Protein AF-A0A2E7N0G3-F1 (afdb_monomer_lite)

Structure (mmCIF, N/CA/C/O backbone):
data_AF-A0A2E7N0G3-F1
#
_entry.id   AF-A0A2E7N0G3-F1
#
loop_
_atom_site.group_PDB
_atom_site.id
_atom_site.type_symbol
_atom_site.label_atom_id
_atom_site.label_alt_id
_atom_site.label_comp_id
_atom_site.label_asym_id
_atom_site.label_entity_id
_atom_site.label_seq_id
_atom_site.pdbx_PDB_ins_code
_atom_site.Cartn_x
_atom_site.Cartn_y
_atom_site.Cartn_z
_atom_site.occupancy
_atom_site.B_iso_or_equiv
_atom_site.auth_seq_id
_atom_site.auth_comp_id
_atom_site.auth_asym_id
_atom_site.auth_atom_id
_atom_site.pdbx_PDB_model_num
ATOM 1 N N . LEU A 1 1 ? 5.088 -5.733 11.493 1.00 94.25 1 LEU A N 1
ATOM 2 C CA . LEU A 1 1 ? 5.107 -4.936 12.733 1.00 94.25 1 LEU A CA 1
ATOM 3 C C . LEU A 1 1 ? 4.212 -5.616 13.755 1.00 94.25 1 LEU A C 1
ATOM 5 O O . LEU A 1 1 ? 3.191 -6.172 13.363 1.00 94.25 1 LEU A O 1
ATOM 9 N N . ASP A 1 2 ? 4.565 -5.580 15.036 1.00 96.69 2 ASP A N 1
ATOM 10 C CA . ASP A 1 2 ? 3.727 -6.056 16.140 1.00 96.69 2 ASP A CA 1
ATOM 11 C C . ASP A 1 2 ? 2.610 -5.052 16.463 1.00 96.69 2 ASP A C 1
ATOM 13 O O . ASP A 1 2 ? 2.512 -4.504 17.556 1.00 96.69 2 ASP A O 1
ATOM 17 N N . ILE A 1 3 ? 1.811 -4.747 15.444 1.00 97.06 3 ILE A N 1
ATOM 18 C CA . ILE A 1 3 ? 0.686 -3.819 15.495 1.00 97.06 3 ILE A CA 1
ATOM 19 C C . ILE A 1 3 ? -0.479 -4.528 14.820 1.00 97.06 3 ILE A C 1
ATOM 21 O O . ILE A 1 3 ? -0.410 -4.838 13.627 1.00 97.06 3 ILE A O 1
ATOM 25 N N . ASP A 1 4 ? -1.510 -4.823 15.604 1.00 97.56 4 ASP A N 1
ATOM 26 C CA . ASP A 1 4 ? -2.680 -5.582 15.167 1.00 97.56 4 ASP A CA 1
ATOM 27 C C . ASP A 1 4 ? -3.614 -4.714 14.301 1.00 97.56 4 ASP A C 1
ATOM 29 O O . ASP A 1 4 ? -3.714 -3.500 14.493 1.00 97.56 4 ASP A O 1
ATOM 33 N N . THR A 1 5 ? -4.281 -5.321 13.323 1.00 97.44 5 THR A N 1
ATOM 34 C CA . THR A 1 5 ? -5.218 -4.657 12.390 1.00 97.44 5 THR A CA 1
ATOM 35 C C . THR A 1 5 ? -6.683 -4.936 12.726 1.00 97.44 5 THR A C 1
ATOM 37 O O . THR A 1 5 ? -7.597 -4.470 12.037 1.00 97.44 5 THR A O 1
ATOM 40 N N . LYS A 1 6 ? -6.936 -5.707 13.783 1.00 96.31 6 LYS A N 1
ATOM 41 C CA . LYS A 1 6 ? -8.269 -6.013 14.278 1.00 96.31 6 LYS A CA 1
ATOM 42 C C . LYS A 1 6 ? -9.004 -4.731 14.646 1.00 96.31 6 LYS A C 1
ATOM 44 O O . LYS A 1 6 ? -8.458 -3.832 15.278 1.00 96.31 6 LYS A O 1
ATOM 49 N N . ASP A 1 7 ? -10.272 -4.683 14.246 1.00 96.00 7 ASP A N 1
ATOM 50 C CA . ASP A 1 7 ? -11.182 -3.562 14.491 1.00 96.00 7 ASP A CA 1
ATOM 51 C C . ASP A 1 7 ? -10.664 -2.210 13.938 1.00 96.00 7 ASP A C 1
ATOM 53 O O . ASP A 1 7 ? -11.196 -1.149 14.274 1.00 96.00 7 ASP A O 1
ATOM 57 N N . ALA A 1 8 ? -9.666 -2.238 13.037 1.00 97.81 8 ALA A N 1
ATOM 58 C CA . ALA A 1 8 ? -9.088 -1.044 12.426 1.00 97.81 8 ALA A CA 1
ATOM 59 C C . ALA A 1 8 ? -10.087 -0.290 11.556 1.00 97.81 8 ALA A C 1
ATOM 61 O O . ALA A 1 8 ? -10.135 0.936 11.569 1.00 97.81 8 ALA A O 1
ATOM 62 N N . ILE A 1 9 ? -10.888 -1.024 10.790 1.00 97.50 9 ILE A N 1
ATOM 63 C CA . ILE A 1 9 ? -11.734 -0.481 9.730 1.00 97.50 9 ILE A CA 1
ATOM 64 C C . ILE A 1 9 ? -13.173 -0.372 10.234 1.00 97.50 9 ILE A C 1
ATOM 66 O O . ILE A 1 9 ? -13.745 -1.356 10.701 1.00 97.50 9 ILE A O 1
ATOM 70 N N . LYS A 1 10 ? -13.785 0.811 10.099 1.00 96.69 10 LYS A N 1
ATOM 71 C CA . LYS A 1 10 ? -15.176 1.066 10.530 1.00 96.69 10 LYS A CA 1
ATOM 72 C C . LYS A 1 10 ? -16.212 1.039 9.402 1.00 96.69 10 LYS A C 1
ATOM 74 O O . LYS A 1 10 ? -17.400 1.223 9.661 1.00 96.69 10 LYS A O 1
ATOM 79 N N . ILE A 1 11 ? -15.768 0.850 8.161 1.00 95.75 11 ILE A N 1
ATOM 80 C CA . ILE A 1 11 ? -16.616 0.787 6.966 1.00 95.75 11 ILE A CA 1
ATOM 81 C C . ILE A 1 11 ? -16.485 -0.567 6.266 1.00 95.75 11 ILE A C 1
ATOM 83 O O . ILE A 1 11 ? -15.478 -1.257 6.389 1.00 95.75 11 ILE A O 1
ATOM 87 N N . ASP A 1 12 ? -17.484 -0.926 5.464 1.00 97.06 12 ASP A N 1
ATOM 88 C CA . ASP A 1 12 ? -17.331 -2.001 4.481 1.00 97.06 12 ASP A CA 1
ATOM 89 C C . ASP A 1 12 ? -16.534 -1.464 3.284 1.00 97.06 12 ASP A C 1
ATOM 91 O O . ASP A 1 12 ? -17.091 -0.810 2.402 1.00 97.06 12 ASP A O 1
ATOM 95 N N . VAL A 1 13 ? -15.217 -1.697 3.282 1.00 96.50 13 VAL A N 1
ATOM 96 C CA . VAL A 1 13 ? -14.298 -1.155 2.266 1.00 96.50 13 VAL A CA 1
ATOM 97 C C . VAL A 1 13 ? -14.677 -1.605 0.860 1.00 96.50 13 VAL A C 1
ATOM 99 O O . VAL A 1 13 ? -14.735 -0.765 -0.037 1.00 96.50 13 VAL A O 1
ATOM 102 N N . LYS A 1 14 ? -14.972 -2.898 0.665 1.00 96.50 14 LYS A N 1
ATOM 103 C CA . LYS A 1 14 ? -15.282 -3.442 -0.666 1.00 96.50 14 LYS A CA 1
ATOM 104 C C . LYS A 1 14 ? -16.532 -2.780 -1.228 1.00 96.50 14 LYS A C 1
ATOM 106 O O . LYS A 1 14 ? -16.522 -2.274 -2.350 1.00 96.50 14 LYS A O 1
ATOM 111 N N . LYS A 1 15 ? -17.599 -2.740 -0.423 1.00 96.94 15 LYS A N 1
ATOM 112 C CA . LYS A 1 15 ? -18.853 -2.101 -0.821 1.00 96.94 15 LYS A CA 1
ATOM 113 C C . LYS A 1 15 ? -18.664 -0.609 -1.072 1.00 96.94 15 LYS A C 1
ATOM 115 O O . LYS A 1 15 ? -19.126 -0.106 -2.090 1.00 96.94 15 LYS A O 1
ATOM 120 N N . HIS A 1 16 ? -17.985 0.091 -0.167 1.00 95.19 16 HIS A N 1
ATOM 121 C CA . HIS A 1 16 ? -17.806 1.533 -0.273 1.00 95.19 16 HIS A CA 1
ATOM 122 C C . HIS A 1 16 ? -17.005 1.921 -1.523 1.00 95.19 16 HIS A C 1
ATOM 124 O O . HIS A 1 16 ? -17.403 2.846 -2.222 1.00 95.19 16 HIS A O 1
ATOM 130 N N . CYS A 1 17 ? -15.927 1.203 -1.846 1.00 94.94 17 CYS A N 1
ATOM 131 C CA . CYS A 1 17 ? -15.121 1.490 -3.036 1.00 94.94 17 CYS A CA 1
ATOM 132 C C . CYS A 1 17 ? -15.910 1.253 -4.334 1.00 94.94 17 CYS A C 1
ATOM 134 O O . CYS A 1 17 ? -15.895 2.103 -5.221 1.00 94.94 17 CYS A O 1
ATOM 136 N N . PHE A 1 18 ? -16.653 0.145 -4.438 1.00 95.44 18 PHE A N 1
ATOM 137 C CA . PHE A 1 18 ? -17.444 -0.144 -5.641 1.00 95.44 18 PHE A CA 1
ATOM 138 C C . PHE A 1 18 ? -18.710 0.704 -5.788 1.00 95.44 18 PHE A C 1
ATOM 140 O O . PHE A 1 18 ? -19.133 0.960 -6.912 1.00 95.44 18 PHE A O 1
ATOM 147 N N . ASP A 1 19 ? -19.308 1.169 -4.691 1.00 94.94 19 ASP A N 1
ATOM 148 C CA . ASP A 1 19 ? -20.414 2.130 -4.759 1.00 94.94 19 ASP A CA 1
ATOM 149 C C . ASP A 1 19 ? -19.937 3.532 -5.198 1.00 94.94 19 ASP A C 1
ATOM 151 O O . ASP A 1 19 ? -20.758 4.338 -5.630 1.00 94.94 19 ASP A O 1
ATOM 155 N N . ASN A 1 20 ? -18.632 3.823 -5.085 1.00 90.88 20 ASN A N 1
ATOM 156 C CA . ASN A 1 20 ? -18.029 5.139 -5.332 1.00 90.88 20 ASN A CA 1
ATOM 157 C C . ASN A 1 20 ? -16.813 5.029 -6.274 1.00 90.88 20 ASN A C 1
ATOM 159 O O . ASN A 1 20 ? -15.719 5.521 -5.983 1.00 90.88 20 ASN A O 1
ATOM 163 N N . THR A 1 21 ? -16.969 4.345 -7.411 1.00 91.75 21 THR A N 1
ATOM 164 C CA . THR A 1 21 ? -15.892 4.206 -8.413 1.00 91.75 21 THR A CA 1
ATOM 165 C C . THR A 1 21 ? -15.500 5.536 -9.056 1.00 91.75 21 THR A C 1
ATOM 167 O O . THR A 1 21 ? -14.388 5.674 -9.547 1.00 91.75 21 THR A O 1
ATOM 170 N N . ASP A 1 22 ? -16.400 6.517 -9.058 1.00 86.56 22 ASP A N 1
ATOM 171 C CA . ASP A 1 22 ? -16.165 7.888 -9.523 1.00 86.56 22 ASP A CA 1
ATOM 172 C C . ASP A 1 22 ? -15.256 8.700 -8.586 1.00 86.56 22 ASP A C 1
ATOM 174 O O . ASP A 1 22 ? -14.677 9.696 -9.016 1.00 86.56 22 ASP A O 1
ATOM 178 N N . ARG A 1 23 ? -15.101 8.259 -7.331 1.00 83.69 23 ARG A N 1
ATOM 179 C CA . ARG A 1 23 ? -14.148 8.815 -6.359 1.00 83.69 23 ARG A CA 1
ATOM 180 C C . ARG A 1 23 ? -12.750 8.187 -6.469 1.00 83.69 23 ARG A C 1
ATOM 182 O O . ARG A 1 23 ? -11.805 8.705 -5.884 1.00 83.69 23 ARG A O 1
ATOM 189 N N . ALA A 1 24 ? -12.602 7.069 -7.175 1.00 84.94 24 ALA A N 1
ATOM 190 C CA . ALA A 1 24 ? -11.314 6.393 -7.276 1.00 84.94 24 ALA A CA 1
ATOM 191 C C . ALA A 1 24 ? -10.246 7.315 -7.888 1.00 84.94 24 ALA A C 1
ATOM 193 O O . ALA A 1 24 ? -10.507 7.992 -8.882 1.00 84.94 24 ALA A O 1
ATOM 194 N N . ASP A 1 25 ? -9.032 7.295 -7.333 1.00 79.44 25 ASP A N 1
ATOM 195 C CA . ASP A 1 25 ? -7.858 7.912 -7.963 1.00 79.44 25 ASP A CA 1
ATOM 196 C C . ASP A 1 25 ? -7.591 7.250 -9.320 1.00 79.44 25 ASP A C 1
ATOM 198 O O . ASP A 1 25 ? -7.306 7.905 -10.321 1.00 79.44 25 ASP A O 1
ATOM 202 N N . ILE A 1 26 ? -7.724 5.922 -9.349 1.00 84.12 26 ILE A N 1
ATOM 203 C CA . ILE A 1 26 ? -7.647 5.094 -10.547 1.00 84.12 26 ILE A CA 1
ATOM 204 C C . ILE A 1 26 ? -8.719 4.022 -10.422 1.00 84.12 26 ILE A C 1
ATOM 206 O O . ILE A 1 26 ? -8.791 3.334 -9.408 1.00 84.12 26 ILE A O 1
ATOM 210 N N . PHE A 1 27 ? -9.514 3.812 -11.466 1.00 88.75 27 PHE A N 1
ATOM 211 C CA . PHE A 1 27 ? -10.368 2.634 -11.561 1.00 88.75 27 PHE A CA 1
ATOM 212 C C . PHE A 1 27 ? -10.398 2.119 -12.993 1.00 88.75 27 PHE A C 1
ATOM 214 O O . PHE A 1 27 ? -10.791 2.821 -13.924 1.00 88.75 27 PHE A O 1
ATOM 221 N N . ILE A 1 28 ? -9.971 0.872 -13.158 1.00 90.56 28 ILE A N 1
ATOM 222 C CA . ILE A 1 28 ? -10.005 0.147 -14.419 1.00 90.56 28 ILE A CA 1
ATOM 223 C C . ILE A 1 28 ? -10.936 -1.038 -14.202 1.00 90.56 28 ILE A C 1
ATOM 225 O O . ILE A 1 28 ? -10.584 -2.008 -13.522 1.00 90.56 28 ILE A O 1
ATOM 229 N N . GLU A 1 29 ? -12.138 -0.944 -14.769 1.00 92.38 29 GLU A N 1
ATOM 230 C CA . GLU A 1 29 ? -13.177 -1.959 -14.621 1.00 92.38 29 GLU A CA 1
ATOM 231 C C . GLU A 1 29 ? -12.628 -3.358 -14.951 1.00 92.38 29 GLU A C 1
ATOM 233 O O . GLU A 1 29 ? -11.976 -3.577 -15.976 1.00 92.38 29 GLU A O 1
ATOM 238 N N . GLY A 1 30 ? -12.845 -4.305 -14.036 1.00 92.06 30 GLY A N 1
ATOM 239 C CA . GLY A 1 30 ? -12.383 -5.688 -14.169 1.00 92.06 30 GLY A CA 1
ATOM 240 C C . GLY A 1 30 ? -10.879 -5.920 -13.974 1.00 92.06 30 GLY A C 1
ATOM 241 O O . GLY A 1 30 ? -10.454 -7.062 -14.107 1.00 92.06 30 GLY A O 1
ATOM 242 N N . HIS A 1 31 ? -10.083 -4.893 -13.656 1.00 93.12 31 HIS A N 1
ATOM 243 C CA . HIS A 1 31 ? -8.625 -5.020 -13.511 1.00 93.12 31 HIS A CA 1
ATOM 244 C C . HIS A 1 31 ? -8.135 -4.559 -12.136 1.00 93.12 31 HIS A C 1
ATOM 246 O O . HIS A 1 31 ? -7.496 -5.326 -11.416 1.00 93.12 31 HIS A O 1
ATOM 252 N N . GLY A 1 32 ? -8.428 -3.322 -11.739 1.00 93.94 32 GLY A N 1
ATOM 253 C CA . GLY A 1 32 ? -7.947 -2.798 -10.465 1.00 93.94 32 GLY A CA 1
ATOM 254 C C . GLY A 1 32 ? -8.441 -1.396 -10.156 1.00 93.94 32 GLY A C 1
ATOM 255 O O . GLY A 1 32 ? -9.026 -0.724 -11.007 1.00 93.94 32 GLY A O 1
ATOM 256 N N . GLY A 1 33 ? -8.198 -0.955 -8.928 1.00 91.94 33 GLY A N 1
ATOM 257 C CA . GLY A 1 33 ? -8.532 0.395 -8.505 1.00 91.94 33 GLY A CA 1
ATOM 258 C C . GLY A 1 33 ? -7.754 0.852 -7.280 1.00 91.94 33 GLY A C 1
ATOM 259 O O . GLY A 1 33 ? -7.246 0.031 -6.512 1.00 91.94 33 GLY A O 1
ATOM 260 N N . ILE A 1 34 ? -7.659 2.169 -7.138 1.00 90.19 34 ILE A N 1
ATOM 261 C CA . ILE A 1 34 ? -6.984 2.868 -6.051 1.00 90.19 34 ILE A CA 1
ATOM 262 C C . ILE A 1 34 ? -7.936 3.932 -5.514 1.00 90.19 34 ILE A C 1
ATOM 264 O O . ILE 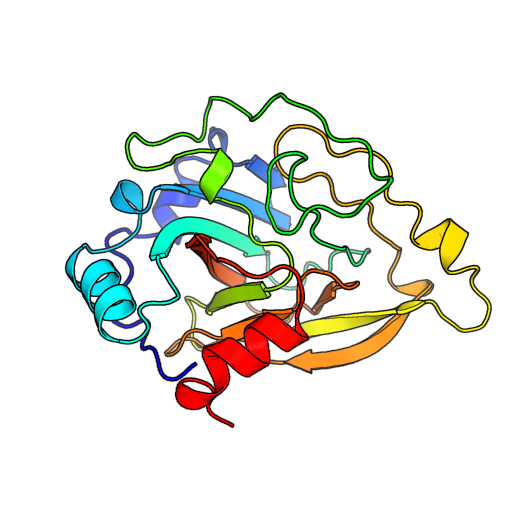A 1 34 ? -8.464 4.733 -6.285 1.00 90.19 34 ILE A O 1
ATOM 268 N N . TRP A 1 35 ? -8.148 3.937 -4.201 1.00 90.19 35 TRP A N 1
ATOM 269 C CA . TRP A 1 35 ? -8.943 4.952 -3.515 1.00 90.19 35 TRP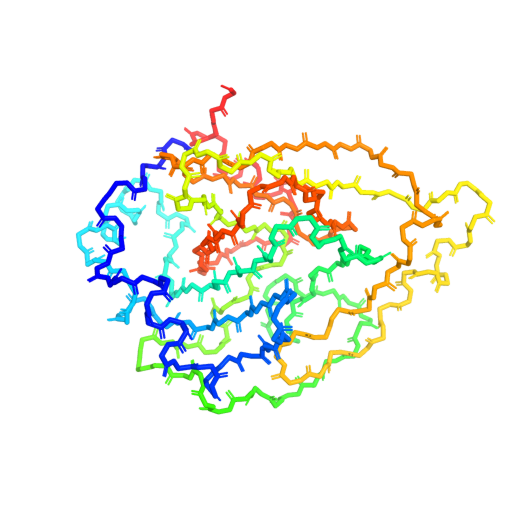 A CA 1
ATOM 270 C C . TRP A 1 35 ? -8.173 5.538 -2.344 1.00 90.19 35 TRP A C 1
ATOM 272 O O . TRP A 1 35 ? -7.514 4.815 -1.595 1.00 90.19 35 TRP A O 1
ATOM 282 N N . THR A 1 36 ? -8.364 6.833 -2.143 1.00 86.50 36 THR A N 1
ATOM 283 C CA . THR A 1 36 ? -7.798 7.591 -1.035 1.00 86.50 36 THR A CA 1
ATOM 284 C C . THR A 1 36 ? -8.877 7.967 -0.020 1.00 86.50 36 THR A C 1
ATOM 286 O O . THR A 1 36 ? -9.931 8.512 -0.371 1.00 86.50 36 THR A O 1
ATOM 289 N N . PHE A 1 37 ? -8.591 7.699 1.255 1.00 86.62 37 PHE A N 1
ATOM 290 C CA . PHE A 1 37 ? -9.456 8.026 2.389 1.00 86.62 37 PHE A CA 1
ATOM 291 C C . PHE A 1 37 ? -8.690 8.762 3.479 1.00 86.62 37 PHE A C 1
ATOM 293 O O . PHE A 1 37 ? -7.552 8.406 3.800 1.00 86.62 37 PHE A O 1
ATOM 300 N N . GLY A 1 38 ? -9.355 9.711 4.131 1.00 86.88 38 GLY A N 1
ATOM 301 C CA . GLY A 1 38 ? -8.901 10.219 5.417 1.00 86.88 38 GLY A CA 1
ATOM 302 C C . GLY A 1 38 ? -9.156 9.226 6.538 1.00 86.88 38 GLY A C 1
ATOM 303 O O . GLY A 1 38 ? -10.052 8.380 6.456 1.00 86.88 38 GLY A O 1
ATOM 304 N N . LYS A 1 39 ? -8.376 9.316 7.621 1.00 89.94 39 LYS A N 1
ATOM 305 C CA . LYS A 1 39 ? -8.514 8.385 8.755 1.00 89.94 39 LYS A CA 1
ATOM 306 C C . LYS A 1 39 ? -9.910 8.418 9.370 1.00 89.94 39 LYS A C 1
ATOM 308 O O . LYS A 1 39 ? -10.423 7.388 9.797 1.00 89.94 39 LYS A O 1
ATOM 313 N N . ASP A 1 40 ? -10.539 9.589 9.375 1.00 90.81 40 ASP A N 1
ATOM 314 C CA . ASP A 1 40 ? -11.895 9.809 9.871 1.00 90.81 40 ASP A CA 1
ATOM 315 C C . ASP A 1 40 ? -12.981 9.190 8.982 1.00 90.81 40 ASP A C 1
ATOM 317 O O . ASP A 1 40 ? -14.101 8.996 9.452 1.00 90.81 40 ASP A O 1
ATOM 321 N N . GLU A 1 41 ? -12.667 8.808 7.750 1.00 90.88 41 GLU A N 1
ATOM 322 C CA . GLU A 1 41 ? -13.596 8.115 6.859 1.00 90.88 41 GLU A CA 1
ATOM 323 C C . GLU A 1 41 ? -13.504 6.596 7.024 1.00 90.88 41 GLU A C 1
ATOM 325 O O . GLU A 1 41 ? -14.530 5.917 7.073 1.00 90.88 41 GLU A O 1
ATOM 330 N N . ILE A 1 42 ? -12.287 6.062 7.165 1.00 93.88 42 ILE A N 1
ATOM 331 C CA . ILE A 1 42 ? -12.032 4.617 7.073 1.00 93.88 42 ILE A CA 1
ATOM 332 C C . ILE A 1 42 ? -11.745 3.930 8.409 1.00 93.88 42 ILE A C 1
ATOM 334 O O . ILE A 1 42 ? -12.217 2.809 8.624 1.00 93.88 42 ILE A O 1
ATOM 338 N N . PHE A 1 43 ? -11.002 4.572 9.313 1.00 96.75 43 PHE A N 1
ATOM 339 C CA . PHE A 1 43 ? -10.515 3.924 10.528 1.00 96.75 43 PHE A CA 1
ATOM 340 C C . PHE A 1 43 ? -11.397 4.201 11.744 1.00 96.75 43 PHE A C 1
ATOM 342 O O . PHE A 1 43 ? -12.013 5.268 11.871 1.00 96.75 43 PHE A O 1
ATOM 349 N N . SER A 1 44 ? -11.466 3.230 12.653 1.00 97.75 44 SER A N 1
ATOM 350 C CA . SER A 1 44 ? -11.987 3.447 14.001 1.00 97.75 44 SER A CA 1
ATOM 351 C C . SER A 1 44 ? -11.014 4.330 14.791 1.00 97.75 44 SER A C 1
ATOM 353 O O . SER A 1 44 ? -9.798 4.237 14.625 1.00 97.75 44 SER A O 1
ATOM 355 N N . GLN A 1 45 ? -11.544 5.217 15.641 1.00 96.12 45 GLN A N 1
ATOM 356 C CA . GLN A 1 45 ? -10.688 6.084 16.458 1.00 96.12 45 GLN A CA 1
ATOM 357 C C . GLN A 1 45 ? -9.873 5.258 17.462 1.00 96.12 45 GLN A C 1
ATOM 359 O O . GLN A 1 45 ? -8.680 5.497 17.601 1.00 96.12 45 GLN A O 1
ATOM 364 N N . ASP A 1 46 ? -10.488 4.236 18.064 1.00 98.19 46 ASP A N 1
ATOM 365 C CA . ASP A 1 46 ? -9.830 3.324 19.004 1.00 98.19 46 ASP A CA 1
ATOM 366 C C . ASP A 1 46 ? -8.579 2.668 18.396 1.00 98.19 46 ASP A C 1
ATOM 368 O O . ASP A 1 46 ? -7.559 2.540 19.070 1.00 98.19 46 ASP A O 1
ATOM 372 N N . TRP A 1 47 ? -8.620 2.286 17.113 1.00 98.19 47 TRP A N 1
ATOM 373 C CA . TRP A 1 47 ? -7.451 1.720 16.441 1.00 98.19 47 TRP A CA 1
ATOM 374 C C . TRP A 1 47 ? -6.378 2.767 16.134 1.00 98.19 47 TRP A C 1
ATOM 376 O O . TRP A 1 47 ? -5.194 2.502 16.326 1.00 98.19 47 TRP A O 1
ATOM 386 N N . VAL A 1 48 ? -6.770 3.968 15.695 1.00 96.69 48 VAL A N 1
ATOM 387 C CA . VAL A 1 48 ? -5.824 5.077 15.473 1.00 96.69 48 VAL A CA 1
ATOM 388 C C . VAL A 1 48 ? -5.087 5.425 16.771 1.00 96.69 48 VAL A C 1
ATOM 390 O O . VAL A 1 48 ? -3.863 5.573 16.761 1.00 96.69 48 VAL A O 1
ATOM 393 N N . ASP A 1 49 ? -5.814 5.499 17.887 1.00 97.38 49 ASP A N 1
ATOM 394 C CA . ASP A 1 49 ? -5.249 5.758 19.212 1.00 97.38 49 ASP A CA 1
ATOM 395 C C . ASP A 1 49 ? -4.323 4.609 19.640 1.00 97.38 49 ASP A C 1
ATOM 397 O O . ASP A 1 49 ? -3.187 4.855 20.046 1.00 97.38 49 ASP A O 1
ATOM 401 N N . TYR A 1 50 ? -4.744 3.355 19.441 1.00 98.06 50 TYR A N 1
ATOM 402 C CA . TYR A 1 50 ? -3.919 2.170 19.697 1.00 98.06 50 TYR A CA 1
ATOM 403 C C . TYR A 1 50 ? -2.592 2.187 18.924 1.00 98.06 50 TYR A C 1
ATOM 405 O O . TYR A 1 50 ? -1.542 1.925 19.518 1.00 98.06 50 TYR A O 1
ATOM 413 N N . VAL A 1 51 ? -2.605 2.510 17.625 1.00 97.00 51 VAL A N 1
ATOM 414 C CA . VAL A 1 51 ? -1.376 2.610 16.820 1.00 97.00 51 VAL A CA 1
ATOM 415 C C . VAL A 1 51 ? -0.463 3.688 17.395 1.00 97.00 51 VAL A C 1
ATOM 417 O O . VAL A 1 51 ? 0.727 3.431 17.580 1.00 97.00 51 VAL A O 1
ATOM 420 N N . LYS A 1 52 ? -1.010 4.862 17.734 1.00 95.19 52 LYS A N 1
ATOM 421 C CA . LYS A 1 52 ? -0.228 5.984 18.265 1.00 95.19 52 LYS A CA 1
ATOM 422 C C . LYS A 1 52 ? 0.376 5.688 19.639 1.00 95.19 52 LYS A C 1
ATOM 424 O O . LYS A 1 52 ? 1.512 6.084 19.901 1.00 95.19 52 LYS A O 1
ATOM 429 N N . GLU A 1 53 ? -0.369 5.010 20.507 1.00 96.81 53 GLU A N 1
ATOM 430 C CA . GLU A 1 53 ? 0.101 4.579 21.827 1.00 96.81 53 GLU A CA 1
ATOM 431 C C . GLU A 1 53 ? 1.155 3.471 21.722 1.00 96.81 53 GLU A C 1
ATOM 433 O O . GLU A 1 53 ? 2.149 3.493 22.449 1.00 96.81 53 GLU A O 1
ATOM 438 N N . THR A 1 54 ? 0.961 2.525 20.799 1.00 97.06 54 THR A N 1
ATOM 439 C CA . THR A 1 54 ? 1.851 1.371 20.620 1.00 97.06 54 THR A CA 1
ATOM 440 C C . THR A 1 54 ? 3.148 1.769 19.930 1.00 97.06 54 THR A C 1
ATOM 442 O O . THR A 1 54 ? 4.220 1.399 20.401 1.00 97.06 54 THR A O 1
ATOM 445 N N . CYS A 1 55 ? 3.070 2.528 18.836 1.00 95.62 55 CYS A N 1
ATOM 446 C CA . CYS A 1 55 ? 4.208 2.982 18.045 1.00 95.62 55 CYS A CA 1
ATOM 447 C C . CYS A 1 55 ? 4.109 4.500 17.798 1.00 95.62 55 CYS A C 1
ATOM 449 O O . CYS A 1 55 ? 3.548 4.937 16.791 1.00 95.62 55 CYS A O 1
ATOM 451 N N . PRO A 1 56 ? 4.692 5.336 18.681 1.00 92.69 56 PRO A N 1
ATOM 452 C CA . PRO A 1 56 ? 4.558 6.797 18.614 1.00 92.69 56 PRO A CA 1
ATOM 453 C C . PRO A 1 56 ? 5.086 7.444 17.327 1.00 92.69 56 PRO A C 1
ATOM 455 O O . PRO A 1 56 ? 4.727 8.587 17.021 1.00 92.69 56 PRO A O 1
ATOM 458 N N . TRP A 1 57 ? 5.930 6.715 16.594 1.00 91.38 57 TRP A N 1
ATOM 459 C CA . TRP A 1 57 ? 6.502 7.095 15.305 1.00 91.38 57 TRP A CA 1
ATOM 460 C C . TRP A 1 57 ? 5.509 7.024 14.144 1.00 91.38 57 TRP A C 1
ATOM 462 O O . TRP A 1 57 ? 5.740 7.667 13.124 1.00 91.38 57 TRP A O 1
ATOM 472 N N . LEU A 1 58 ? 4.418 6.272 14.298 1.00 91.06 58 LEU A N 1
ATOM 473 C CA . LEU A 1 58 ? 3.370 6.139 13.294 1.00 91.06 58 LEU A CA 1
ATOM 474 C C . LEU A 1 58 ? 2.184 7.018 13.683 1.00 91.06 58 LEU A C 1
ATOM 476 O O . LEU A 1 58 ? 1.409 6.689 14.578 1.00 91.06 58 LEU A O 1
ATOM 480 N N . ASP A 1 59 ? 2.043 8.160 13.013 1.00 89.88 59 ASP A N 1
ATOM 481 C CA . ASP A 1 59 ? 0.854 9.003 13.139 1.00 89.88 59 ASP A CA 1
ATOM 482 C C . ASP A 1 59 ? -0.057 8.802 11.930 1.00 89.88 59 ASP A C 1
ATOM 484 O O . ASP A 1 59 ? 0.192 9.362 10.864 1.00 89.88 59 ASP A O 1
ATOM 488 N N . VAL A 1 60 ? -1.079 7.958 12.081 1.00 90.44 60 VAL A N 1
ATOM 489 C CA . VAL A 1 60 ? -2.011 7.618 10.999 1.00 90.44 60 VAL A CA 1
ATOM 490 C C . VAL A 1 60 ? -2.803 8.860 10.583 1.00 90.44 60 VAL A C 1
ATOM 492 O O . VAL A 1 60 ? -3.433 9.518 11.417 1.00 90.44 60 VAL A O 1
ATOM 495 N N . THR A 1 61 ? -2.820 9.147 9.283 1.00 86.38 61 THR A N 1
ATOM 496 C CA . THR A 1 61 ? -3.527 10.283 8.664 1.00 86.38 61 THR A CA 1
ATOM 497 C C . THR A 1 61 ? -4.601 9.857 7.675 1.00 86.38 61 THR A C 1
ATOM 499 O O . THR A 1 61 ? -5.605 10.550 7.516 1.00 86.38 61 THR A O 1
ATOM 502 N N . GLY A 1 62 ? -4.459 8.683 7.068 1.00 88.31 62 GLY A N 1
ATOM 503 C CA . GLY A 1 62 ? -5.428 8.171 6.109 1.00 88.31 62 GLY A CA 1
ATOM 504 C C . GLY A 1 62 ? -5.053 6.803 5.575 1.00 88.31 62 GLY A C 1
ATOM 505 O O . GLY A 1 62 ? -4.231 6.100 6.164 1.00 88.31 62 GLY A O 1
ATOM 506 N N . ALA A 1 63 ? -5.659 6.423 4.459 1.00 90.12 63 ALA A N 1
ATOM 507 C CA . ALA A 1 63 ? -5.410 5.150 3.811 1.00 90.12 63 ALA A CA 1
ATOM 508 C C . ALA A 1 63 ? -5.411 5.267 2.288 1.00 90.12 63 ALA A C 1
ATOM 510 O O . ALA A 1 63 ? -6.194 6.027 1.717 1.00 90.12 63 ALA A O 1
ATOM 511 N N . LEU A 1 64 ? -4.584 4.437 1.656 1.00 89.69 64 LEU A N 1
ATOM 512 C CA . LEU A 1 64 ? -4.771 4.022 0.270 1.00 89.69 64 LEU A CA 1
ATOM 513 C C . LEU A 1 64 ? -5.371 2.619 0.248 1.00 89.69 64 LEU A C 1
ATOM 515 O O . LEU A 1 64 ? -4.904 1.725 0.958 1.00 89.69 64 LEU A O 1
ATOM 519 N N . ILE A 1 65 ? -6.396 2.428 -0.574 1.00 94.19 65 ILE A N 1
ATOM 520 C CA . ILE A 1 65 ? -7.041 1.135 -0.801 1.00 94.19 65 ILE A CA 1
ATOM 521 C C . ILE A 1 65 ? -6.707 0.679 -2.198 1.00 94.19 65 ILE A C 1
ATOM 523 O O . ILE A 1 65 ? -7.040 1.359 -3.163 1.00 94.19 65 ILE A O 1
ATOM 527 N N . PHE A 1 66 ? -6.092 -0.490 -2.293 1.00 94.56 66 PHE A N 1
ATOM 528 C CA . PHE A 1 66 ? -5.720 -1.111 -3.550 1.00 94.56 66 PHE A CA 1
ATOM 529 C C . PHE A 1 66 ? -6.591 -2.336 -3.769 1.00 94.56 66 PHE A C 1
ATOM 531 O O . PHE A 1 66 ? -6.501 -3.316 -3.024 1.00 94.56 66 PHE A O 1
ATOM 538 N N . TRP A 1 67 ? -7.404 -2.287 -4.817 1.00 96.75 67 TRP A N 1
ATOM 539 C CA . TRP A 1 67 ? -8.096 -3.454 -5.335 1.00 96.75 67 TRP A CA 1
ATOM 540 C C . TRP A 1 67 ? -7.396 -3.966 -6.587 1.00 96.75 67 TRP A C 1
ATOM 542 O O . TRP A 1 67 ? -7.015 -3.186 -7.467 1.00 96.75 67 TRP A O 1
ATOM 552 N N . ARG A 1 68 ? -7.269 -5.287 -6.698 1.00 95.94 68 ARG A N 1
ATOM 553 C CA . ARG A 1 68 ? -6.808 -5.941 -7.919 1.00 95.94 68 ARG A CA 1
ATOM 554 C C . ARG A 1 68 ? -7.647 -7.180 -8.203 1.00 95.94 68 ARG A C 1
ATOM 556 O O . ARG A 1 68 ? -7.875 -8.006 -7.318 1.00 95.94 68 ARG A O 1
ATOM 563 N N . ALA A 1 69 ? -8.121 -7.285 -9.440 1.00 96.12 69 ALA A N 1
ATOM 564 C CA . ALA A 1 69 ? -8.951 -8.391 -9.884 1.00 96.12 69 ALA A CA 1
ATOM 565 C C . ALA A 1 69 ? -8.162 -9.716 -9.892 1.00 96.12 69 ALA A C 1
ATOM 567 O O . ALA A 1 69 ? -6.948 -9.702 -10.122 1.00 96.12 69 ALA A O 1
ATOM 568 N N . PRO A 1 70 ? -8.840 -10.864 -9.698 1.00 96.06 70 PRO A N 1
ATOM 569 C CA . PRO A 1 70 ? -8.211 -12.180 -9.761 1.00 96.06 70 PRO A CA 1
ATOM 570 C C . PRO A 1 70 ? -7.405 -12.385 -11.049 1.00 96.06 70 PRO A C 1
ATOM 572 O O . PRO A 1 70 ? -7.924 -12.180 -12.148 1.00 96.06 70 PRO A O 1
ATOM 575 N N . GLY A 1 71 ? -6.144 -12.804 -10.926 1.00 93.19 71 GLY A N 1
ATOM 576 C CA . GLY A 1 71 ? -5.272 -13.117 -12.062 1.00 93.19 71 GLY A CA 1
ATOM 577 C C . GLY A 1 71 ? -4.827 -11.924 -12.918 1.00 93.19 71 GLY A C 1
ATOM 578 O O . GLY A 1 71 ? -4.127 -12.132 -13.911 1.00 93.19 71 GLY A O 1
ATOM 579 N N . TYR A 1 72 ? -5.196 -10.685 -12.576 1.00 94.19 72 TYR A N 1
ATOM 580 C CA . TYR A 1 72 ? -4.703 -9.514 -13.298 1.00 94.19 72 TYR A CA 1
ATOM 581 C C . TYR A 1 72 ? -3.275 -9.166 -12.862 1.00 94.19 72 TYR A C 1
ATOM 583 O O . TYR A 1 72 ? -3.062 -8.547 -11.822 1.00 94.19 72 TYR A O 1
ATOM 591 N N . GLN A 1 73 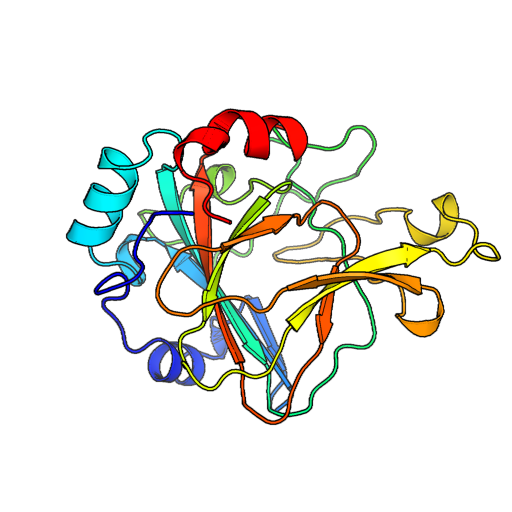? -2.289 -9.512 -13.690 1.00 94.88 73 GLN A N 1
ATOM 592 C CA . GLN A 1 73 ? -0.904 -9.094 -13.486 1.00 94.88 73 GLN A CA 1
ATOM 593 C C . GLN A 1 73 ? -0.638 -7.742 -14.156 1.00 94.88 73 GLN A C 1
ATOM 595 O O . GLN A 1 73 ? -0.742 -7.612 -15.376 1.00 94.88 73 GLN A O 1
ATOM 600 N N . HIS A 1 74 ? -0.242 -6.744 -13.367 1.00 90.88 74 HIS A N 1
ATOM 601 C CA . HIS A 1 74 ? 0.207 -5.463 -13.908 1.00 90.88 74 HIS A CA 1
ATOM 602 C C . HIS A 1 74 ? 1.588 -5.635 -14.577 1.00 90.88 74 HIS A C 1
ATOM 604 O O . HIS A 1 74 ? 2.463 -6.250 -13.955 1.00 90.88 74 HIS A O 1
ATOM 610 N N . PRO A 1 75 ? 1.801 -5.146 -15.818 1.00 91.44 75 PRO A N 1
ATOM 611 C CA . PRO A 1 75 ? 2.988 -5.471 -16.613 1.00 91.44 75 PRO A CA 1
ATOM 612 C C . PRO A 1 75 ? 4.275 -4.761 -16.178 1.00 91.44 75 PRO A C 1
ATOM 614 O O . PRO A 1 75 ? 5.344 -5.173 -16.626 1.00 91.44 75 PRO A O 1
ATOM 617 N N . GLY A 1 76 ? 4.203 -3.726 -15.338 1.00 90.12 76 GLY A N 1
ATOM 618 C CA . GLY A 1 76 ? 5.368 -2.971 -14.883 1.00 90.12 76 GLY A CA 1
ATOM 619 C C . GLY A 1 76 ? 5.514 -2.908 -13.363 1.00 90.12 76 GLY A C 1
ATOM 620 O O . GLY A 1 76 ? 4.543 -3.030 -12.618 1.00 90.12 76 GLY A O 1
ATOM 621 N N . ALA A 1 77 ? 6.752 -2.750 -12.898 1.00 90.88 77 ALA A N 1
ATOM 622 C CA . ALA A 1 77 ? 7.072 -2.414 -11.511 1.00 90.88 77 ALA A CA 1
ATOM 623 C C . ALA A 1 77 ? 7.317 -0.909 -11.377 1.00 90.88 77 ALA A C 1
ATOM 625 O O . ALA A 1 77 ? 7.816 -0.287 -12.312 1.00 90.88 77 ALA A O 1
ATOM 626 N N . HIS A 1 78 ? 7.018 -0.340 -10.213 1.00 85.88 78 HIS A N 1
ATOM 627 C CA . HIS A 1 78 ? 7.159 1.092 -9.963 1.00 85.88 78 HIS A CA 1
ATOM 628 C C . HIS A 1 78 ? 7.956 1.411 -8.705 1.00 85.88 78 HIS A C 1
ATOM 630 O O . HIS A 1 78 ? 8.188 0.549 -7.861 1.00 85.88 78 HIS A O 1
ATOM 636 N N . ILE A 1 79 ? 8.381 2.669 -8.609 1.00 82.25 79 ILE A N 1
ATOM 637 C CA . ILE A 1 79 ? 8.952 3.280 -7.412 1.00 82.25 79 ILE A CA 1
ATOM 638 C C . ILE A 1 79 ? 7.972 4.354 -6.946 1.00 82.25 79 ILE A C 1
ATOM 640 O O . ILE A 1 79 ? 7.576 5.208 -7.741 1.00 82.25 79 ILE A O 1
ATOM 644 N N . ASP A 1 80 ? 7.621 4.341 -5.664 1.00 78.62 80 ASP A N 1
ATOM 645 C CA . ASP A 1 80 ? 6.890 5.459 -5.074 1.00 78.62 80 ASP A CA 1
ATOM 646 C C . ASP A 1 80 ? 7.829 6.665 -4.984 1.00 78.62 80 ASP A C 1
ATOM 648 O O . ASP A 1 80 ? 9.014 6.523 -4.667 1.00 78.62 80 ASP A O 1
ATOM 652 N N . VAL A 1 81 ? 7.313 7.872 -5.226 1.00 68.31 81 VAL A N 1
ATOM 653 C CA . VAL A 1 81 ? 8.103 9.112 -5.165 1.00 68.31 81 VAL A CA 1
ATOM 654 C C . VAL A 1 81 ? 7.381 10.156 -4.312 1.00 68.31 81 VAL A C 1
ATOM 656 O O . VAL A 1 81 ? 6.175 10.346 -4.439 1.00 68.31 81 VAL A O 1
ATOM 659 N N . ALA A 1 82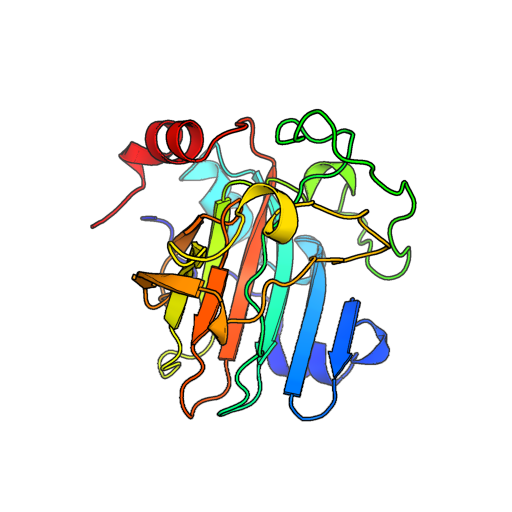 ? 8.107 10.806 -3.394 1.00 62.72 82 ALA A N 1
ATOM 660 C CA . ALA A 1 82 ? 7.533 11.720 -2.399 1.00 62.72 82 ALA A CA 1
ATOM 661 C C . ALA A 1 82 ? 7.374 13.116 -2.979 1.00 62.72 82 ALA A C 1
ATOM 663 O O . ALA A 1 82 ? 8.319 13.521 -3.639 1.00 62.72 82 ALA A O 1
ATOM 664 N N . PRO A 1 83 ? 6.309 13.887 -2.696 1.00 58.75 83 PRO A N 1
ATOM 665 C CA . PRO A 1 83 ? 6.154 15.242 -3.216 1.00 58.75 83 PRO A CA 1
ATOM 666 C C . PRO A 1 83 ? 7.314 16.160 -2.808 1.00 58.75 83 PRO A C 1
ATOM 668 O O . PRO A 1 83 ? 8.090 15.878 -1.894 1.00 58.75 83 PRO A O 1
ATOM 671 N N . ASN A 1 84 ? 7.409 17.296 -3.495 1.00 58.69 84 ASN A N 1
ATOM 672 C CA . ASN A 1 84 ? 8.531 18.232 -3.401 1.00 58.69 84 ASN A CA 1
ATOM 673 C C . ASN A 1 84 ? 8.773 18.810 -1.991 1.00 58.69 84 ASN A C 1
ATOM 675 O O . ASN A 1 84 ? 9.863 19.296 -1.705 1.00 58.69 84 ASN A O 1
ATOM 679 N N . ASP A 1 85 ? 7.763 18.808 -1.131 1.00 57.56 85 ASP A N 1
ATOM 680 C CA . ASP A 1 85 ? 7.806 19.291 0.250 1.00 57.56 85 ASP A CA 1
ATOM 681 C C . ASP A 1 85 ? 7.931 18.163 1.291 1.00 57.56 85 ASP A C 1
ATOM 683 O O . ASP A 1 85 ? 8.066 18.452 2.481 1.00 57.56 85 ASP A O 1
ATOM 687 N N . SER A 1 86 ? 7.946 16.892 0.866 1.00 60.66 86 SER A N 1
ATOM 688 C CA . SER A 1 86 ? 8.109 15.746 1.764 1.00 60.66 86 SER A CA 1
ATOM 689 C C . SER A 1 86 ? 9.542 15.648 2.305 1.00 60.66 86 SER A C 1
ATOM 691 O O . SER A 1 86 ? 10.507 15.838 1.556 1.00 60.66 86 SER A O 1
ATOM 693 N N . PRO A 1 87 ? 9.731 15.260 3.583 1.00 58.47 87 PRO A N 1
ATOM 694 C CA . PRO A 1 87 ? 11.056 14.933 4.111 1.00 58.47 87 PRO A CA 1
ATOM 695 C C . PRO A 1 87 ? 11.721 13.757 3.372 1.00 58.47 87 PRO A C 1
ATOM 697 O O . PRO A 1 87 ? 12.944 13.637 3.402 1.00 58.47 87 PRO A O 1
ATOM 700 N N . SER A 1 88 ? 10.955 12.910 2.675 1.00 57.16 88 SER A N 1
ATOM 701 C CA . SER A 1 88 ? 11.467 11.801 1.855 1.00 57.16 88 SER A CA 1
ATOM 702 C C . SER A 1 88 ? 11.722 12.182 0.383 1.00 57.16 88 SER A C 1
ATOM 704 O O . SER A 1 88 ? 11.848 11.294 -0.462 1.00 57.16 88 SER A O 1
ATOM 706 N N . ARG A 1 89 ? 11.761 13.478 0.041 1.00 63.25 89 ARG A N 1
ATOM 707 C CA . ARG A 1 89 ? 12.008 13.965 -1.329 1.00 63.25 89 ARG A CA 1
ATOM 708 C C . ARG A 1 89 ? 13.342 13.463 -1.888 1.00 63.25 89 ARG A C 1
ATOM 710 O O . ARG A 1 89 ? 14.366 13.509 -1.208 1.00 63.25 89 ARG A O 1
ATOM 717 N N . VAL A 1 90 ? 13.345 13.099 -3.169 1.00 58.34 90 VAL A N 1
ATOM 718 C CA . VAL A 1 90 ? 14.562 12.761 -3.919 1.00 58.34 90 VAL A CA 1
ATOM 719 C C . VAL A 1 90 ? 15.068 14.008 -4.651 1.00 58.34 90 VAL A C 1
ATOM 721 O O . VAL A 1 90 ? 14.332 14.660 -5.393 1.00 58.34 90 VAL A O 1
ATOM 724 N N . GLU A 1 91 ? 16.329 14.380 -4.429 1.00 59.44 91 GLU A N 1
ATOM 725 C CA . GLU A 1 91 ? 16.942 15.524 -5.111 1.00 59.44 91 GLU A CA 1
ATOM 726 C C . GLU A 1 91 ? 17.068 15.262 -6.623 1.00 59.44 91 GLU A C 1
ATOM 728 O O . GLU A 1 91 ? 17.525 14.202 -7.038 1.00 59.44 91 GLU A O 1
ATOM 733 N N . GLY A 1 92 ? 16.668 16.235 -7.451 1.00 56.94 92 GLY A N 1
ATOM 734 C CA . GLY A 1 92 ? 16.762 16.147 -8.916 1.00 56.94 92 GLY A CA 1
ATOM 735 C C . GLY A 1 92 ? 15.504 15.648 -9.639 1.00 56.94 92 GLY A C 1
ATOM 736 O O . GLY A 1 92 ? 15.504 15.631 -10.866 1.00 56.94 92 GLY A O 1
ATOM 737 N N . VAL A 1 93 ? 14.430 15.305 -8.919 1.00 54.50 93 VAL A N 1
ATOM 738 C CA . VAL A 1 93 ? 13.127 14.942 -9.508 1.00 54.50 93 VAL A CA 1
ATOM 739 C C . VAL A 1 93 ? 12.227 16.183 -9.646 1.00 54.50 93 VAL A C 1
ATOM 741 O O . VAL A 1 93 ? 12.182 17.028 -8.750 1.00 54.50 93 VAL A O 1
ATOM 744 N N . GLU A 1 94 ? 11.521 16.321 -10.775 1.00 52.12 94 GLU A N 1
ATOM 745 C CA . GLU A 1 94 ? 10.487 17.352 -10.970 1.00 52.12 94 GLU A CA 1
ATOM 746 C C . GLU A 1 94 ? 9.126 16.870 -10.442 1.00 52.12 94 GLU A C 1
ATOM 748 O O . GLU A 1 94 ? 8.673 15.777 -10.782 1.00 52.12 94 GLU A O 1
ATOM 753 N N . TYR A 1 95 ? 8.447 17.712 -9.659 1.00 52.72 95 TYR A N 1
ATOM 754 C CA . TYR A 1 95 ? 7.163 17.400 -9.025 1.00 52.72 95 TYR A CA 1
ATOM 755 C C . TYR A 1 95 ? 6.070 18.376 -9.459 1.00 52.72 95 TYR A C 1
ATOM 757 O O . TYR A 1 95 ? 6.316 19.584 -9.523 1.00 52.72 95 TYR A O 1
ATOM 765 N N . GLU A 1 96 ? 4.858 17.873 -9.696 1.00 49.41 96 GLU A N 1
ATOM 766 C CA . GLU A 1 96 ? 3.677 18.708 -9.923 1.00 49.41 96 GLU A CA 1
ATOM 767 C C . GLU A 1 96 ? 2.965 19.075 -8.614 1.00 49.41 96 GLU A C 1
ATOM 769 O O . GLU A 1 96 ? 2.914 18.305 -7.659 1.00 49.41 96 GLU A O 1
ATOM 774 N N . ASN A 1 97 ? 2.424 20.296 -8.569 1.00 49.12 97 ASN A N 1
ATOM 775 C CA . ASN A 1 97 ? 1.877 20.918 -7.358 1.00 49.12 97 ASN A CA 1
ATOM 776 C C . ASN A 1 97 ? 0.352 20.723 -7.186 1.00 49.12 97 ASN A C 1
ATOM 778 O O . ASN A 1 97 ? -0.239 21.357 -6.309 1.00 49.12 97 ASN A O 1
ATOM 782 N N . ASN A 1 98 ? -0.311 19.909 -8.016 1.00 47.91 98 ASN A N 1
ATOM 783 C CA . ASN A 1 98 ? -1.775 19.890 -8.114 1.00 47.91 98 ASN A CA 1
ATOM 784 C C . ASN A 1 98 ? -2.378 18.543 -7.681 1.00 47.91 98 ASN A C 1
ATOM 786 O O . ASN A 1 98 ? -2.643 17.657 -8.470 1.00 47.91 98 ASN A O 1
ATOM 790 N N . PHE A 1 99 ? -2.662 18.397 -6.390 1.00 48.31 99 PHE A N 1
ATOM 791 C CA . PHE A 1 99 ? -3.417 17.248 -5.876 1.00 48.31 99 PHE A CA 1
ATOM 792 C C . PHE A 1 99 ? -4.873 17.255 -6.389 1.00 48.31 99 PHE A C 1
ATOM 794 O O . PHE A 1 99 ? -5.537 18.298 -6.291 1.00 48.31 99 PHE A O 1
ATOM 801 N N . HIS A 1 100 ? -5.417 16.110 -6.826 1.00 49.09 100 HIS A N 1
ATOM 802 C CA . HIS A 1 100 ? -6.851 15.973 -7.120 1.00 49.09 100 HIS A CA 1
ATOM 803 C C . HIS A 1 100 ? -7.711 16.354 -5.899 1.00 49.09 100 HIS A C 1
ATOM 805 O O . HIS A 1 100 ? -7.706 15.711 -4.853 1.00 49.09 100 HIS A O 1
ATOM 811 N N . ALA A 1 101 ? -8.477 17.442 -6.018 1.00 45.50 101 ALA A N 1
ATOM 812 C CA . ALA A 1 101 ? -9.278 17.997 -4.923 1.00 45.50 101 ALA A CA 1
ATOM 813 C C . ALA A 1 101 ? -10.409 17.075 -4.424 1.00 45.50 101 ALA A C 1
ATOM 815 O O . ALA A 1 101 ? -10.981 17.345 -3.372 1.00 45.50 101 ALA A O 1
ATOM 816 N N . THR A 1 102 ? -10.738 16.014 -5.162 1.00 44.38 102 THR A N 1
ATOM 817 C CA . THR A 1 102 ? -11.889 15.135 -4.914 1.00 44.38 102 THR A CA 1
ATOM 818 C C . THR A 1 102 ? -11.698 14.157 -3.755 1.00 44.38 102 THR A C 1
ATOM 820 O O . THR A 1 102 ? -12.684 13.582 -3.306 1.00 44.38 102 THR A O 1
ATOM 823 N N . ASN A 1 103 ? -10.472 14.012 -3.235 1.00 53.31 103 ASN A N 1
ATOM 824 C CA . ASN A 1 103 ? -10.118 12.956 -2.276 1.00 53.31 103 ASN A CA 1
ATOM 825 C C . ASN A 1 103 ? -9.691 13.473 -0.894 1.00 53.31 103 ASN A C 1
ATOM 827 O O . ASN A 1 103 ? -9.144 12.721 -0.095 1.00 53.31 103 ASN A O 1
ATOM 831 N N . ALA A 1 104 ? -9.917 14.758 -0.605 1.00 53.66 104 ALA A N 1
ATOM 832 C CA . ALA A 1 104 ? -9.584 15.352 0.685 1.00 53.66 104 ALA A CA 1
ATOM 833 C C . ALA A 1 104 ? -10.751 15.210 1.676 1.00 53.66 104 ALA A C 1
ATOM 835 O O . ALA A 1 104 ? -11.835 15.740 1.428 1.00 53.66 104 ALA A O 1
ATOM 836 N N . SER A 1 105 ? -10.511 14.544 2.805 1.00 64.19 105 SER A N 1
ATOM 837 C CA . SER A 1 105 ? -11.349 14.675 4.001 1.00 64.19 105 SER A CA 1
ATOM 838 C C . SER A 1 105 ? -10.810 15.779 4.917 1.00 64.19 105 SER A C 1
ATOM 840 O O . SER A 1 105 ? -9.656 16.193 4.788 1.00 64.19 105 SER A O 1
ATOM 842 N N . ASP A 1 106 ? -11.619 16.233 5.878 1.00 66.25 106 ASP A N 1
ATOM 843 C CA . ASP A 1 106 ? -11.207 17.244 6.863 1.00 66.25 106 ASP A CA 1
ATOM 844 C C . ASP A 1 106 ? -10.033 16.775 7.744 1.00 66.25 106 ASP A C 1
ATOM 846 O O . ASP A 1 106 ? -9.313 17.601 8.308 1.00 66.25 106 ASP A O 1
ATOM 850 N N . SER A 1 107 ? -9.824 15.457 7.869 1.00 66.94 107 SER A N 1
ATOM 851 C CA . SER A 1 107 ? -8.704 14.885 8.627 1.00 66.94 107 SER A CA 1
ATOM 852 C C . SER A 1 107 ? -7.426 14.696 7.808 1.00 66.94 107 SER A C 1
ATOM 854 O O . SER A 1 107 ? -6.389 14.344 8.377 1.00 66.94 107 SER A O 1
ATOM 856 N N . MET A 1 108 ? -7.478 14.945 6.496 1.00 67.81 108 MET A N 1
ATOM 857 C CA . MET A 1 108 ? -6.331 14.824 5.605 1.00 67.81 108 MET A CA 1
ATOM 858 C C . MET A 1 108 ? -5.638 16.166 5.386 1.00 67.81 108 MET A C 1
ATOM 860 O O . MET A 1 108 ? -6.124 17.022 4.643 1.00 67.81 108 MET A O 1
ATOM 864 N N . ASP A 1 109 ? -4.430 16.307 5.929 1.00 62.97 109 ASP A N 1
ATOM 865 C CA . ASP A 1 109 ? -3.475 17.273 5.395 1.00 62.97 109 ASP A CA 1
ATOM 866 C C . ASP A 1 109 ? -2.701 16.623 4.238 1.00 62.97 109 ASP A C 1
ATOM 868 O O . ASP A 1 109 ? -2.105 15.553 4.364 1.00 62.97 109 ASP A O 1
ATOM 872 N N . LYS A 1 110 ? -2.725 17.268 3.073 1.00 59.28 110 LYS A N 1
ATOM 873 C CA . LYS A 1 110 ? -2.149 16.735 1.830 1.00 59.28 110 LYS A CA 1
ATOM 874 C C . LYS A 1 110 ? -0.638 16.529 1.920 1.00 59.28 110 LYS A C 1
ATOM 876 O O . LYS A 1 110 ? -0.109 15.635 1.263 1.00 59.28 110 LYS A O 1
ATOM 881 N N . LYS A 1 111 ? 0.046 17.336 2.735 1.00 57.91 111 LYS A N 1
ATOM 882 C CA . LYS A 1 111 ? 1.503 17.251 2.936 1.00 57.91 111 LYS A CA 1
ATOM 883 C C . LYS A 1 111 ? 1.913 16.009 3.746 1.00 57.91 111 LYS A C 1
ATOM 885 O O . LYS A 1 111 ? 3.049 15.556 3.671 1.00 57.91 111 LYS A O 1
ATOM 890 N N . ASP A 1 112 ? 0.963 15.445 4.489 1.00 58.44 112 ASP A N 1
ATOM 891 C CA . ASP A 1 112 ? 1.179 14.405 5.494 1.00 58.44 112 ASP A CA 1
ATOM 892 C C . ASP A 1 112 ? 0.944 12.987 4.938 1.00 58.44 112 ASP A C 1
ATOM 894 O O . ASP A 1 112 ? 1.096 11.990 5.644 1.00 58.44 112 ASP A O 1
ATOM 898 N N . PHE A 1 113 ? 0.568 12.876 3.660 1.00 61.16 113 PHE A N 1
ATOM 899 C CA . PHE A 1 113 ? 0.151 11.618 3.037 1.00 61.16 113 PHE A CA 1
ATOM 900 C C . PHE A 1 113 ? 1.310 10.813 2.419 1.00 61.16 113 PHE A C 1
ATOM 902 O O . PHE A 1 113 ? 1.096 9.699 1.933 1.00 61.16 113 PHE A O 1
ATOM 909 N N . TYR A 1 114 ? 2.549 11.323 2.449 1.00 59.97 114 TYR A N 1
ATOM 910 C CA . TYR A 1 114 ? 3.644 10.773 1.642 1.00 59.97 114 TYR A CA 1
ATOM 911 C C . TYR A 1 114 ? 4.977 10.584 2.363 1.00 59.97 114 TYR A C 1
ATOM 913 O O . TYR A 1 114 ? 5.971 11.244 2.031 1.00 59.97 114 TYR A O 1
ATOM 921 N N . PRO A 1 115 ? 5.083 9.587 3.244 1.00 57.75 115 PRO A N 1
ATOM 922 C CA . PRO A 1 115 ? 6.323 8.862 3.289 1.00 57.75 115 PRO A CA 1
ATOM 923 C C . PRO A 1 115 ? 6.399 7.877 2.120 1.00 57.75 115 PRO A C 1
ATOM 925 O O . PRO A 1 115 ? 5.420 7.231 1.739 1.00 57.75 115 PRO A O 1
ATOM 928 N N . VAL A 1 116 ? 7.583 7.780 1.543 1.00 70.94 116 VAL A N 1
ATOM 929 C CA . VAL A 1 116 ? 7.786 7.099 0.258 1.00 70.94 116 VAL A CA 1
ATOM 930 C C . VAL A 1 116 ? 8.756 5.943 0.337 1.00 70.94 116 VAL A C 1
ATOM 932 O O . VAL A 1 116 ? 8.814 5.093 -0.546 1.00 70.94 116 VAL A O 1
ATOM 935 N N . VAL A 1 117 ? 9.465 5.851 1.449 1.00 79.56 117 VAL A N 1
ATOM 936 C CA . VAL A 1 117 ? 10.410 4.769 1.682 1.00 79.56 117 VAL A CA 1
ATOM 937 C C . VAL A 1 117 ? 9.763 3.535 2.282 1.00 79.56 117 VAL A C 1
ATOM 939 O O . VAL A 1 117 ? 10.250 2.433 2.031 1.00 79.56 117 VAL A O 1
ATOM 942 N N . SER A 1 118 ? 8.657 3.695 3.008 1.00 87.69 118 SER A N 1
ATOM 943 C CA . SER A 1 118 ? 7.889 2.575 3.530 1.00 87.69 118 SER A CA 1
ATOM 944 C C . SER A 1 118 ? 6.383 2.837 3.564 1.00 87.69 118 SER A C 1
ATOM 946 O O . SER A 1 118 ? 5.928 3.967 3.743 1.00 87.69 118 SER A O 1
ATOM 948 N N . SER A 1 119 ? 5.617 1.756 3.413 1.00 89.38 119 SER A N 1
ATOM 949 C CA . SER A 1 119 ? 4.159 1.700 3.556 1.00 89.38 119 SER A CA 1
ATOM 950 C C . SER A 1 119 ? 3.747 0.648 4.593 1.00 89.38 119 SER A C 1
ATOM 952 O O . SER A 1 119 ? 4.502 -0.297 4.845 1.00 89.38 119 SER A O 1
ATOM 954 N N . TYR A 1 120 ? 2.566 0.811 5.204 1.00 94.12 120 TYR A N 1
ATOM 955 C CA . TYR A 1 120 ? 2.047 -0.085 6.249 1.00 94.12 120 TYR A CA 1
ATOM 956 C C . TYR A 1 120 ? 0.790 -0.778 5.790 1.00 94.12 120 TYR A C 1
ATOM 958 O O . TYR A 1 120 ? -0.309 -0.223 5.838 1.00 94.12 120 TYR A O 1
ATOM 966 N N . ASN A 1 121 ? 0.976 -2.004 5.341 1.00 95.94 121 ASN A N 1
ATOM 967 C CA . ASN A 1 121 ? -0.010 -2.685 4.541 1.00 95.94 121 ASN A CA 1
ATOM 968 C C . ASN A 1 121 ? -0.597 -3.873 5.293 1.00 95.94 121 ASN A C 1
ATOM 970 O O . ASN A 1 121 ? 0.103 -4.560 6.033 1.00 95.94 121 ASN A O 1
ATOM 974 N N . TRP A 1 122 ? -1.865 -4.156 5.047 1.00 97.69 122 TRP A N 1
ATOM 975 C CA . TRP A 1 122 ? -2.478 -5.441 5.361 1.00 97.69 122 TRP A CA 1
ATOM 976 C C . TRP A 1 122 ? -3.531 -5.774 4.313 1.00 97.69 122 TRP A C 1
ATOM 978 O O . TRP A 1 122 ? -3.992 -4.905 3.569 1.00 97.69 122 TRP A O 1
ATOM 988 N N . ILE A 1 123 ? -3.893 -7.046 4.231 1.00 97.50 123 ILE A N 1
ATOM 989 C CA . ILE A 1 123 ? -4.924 -7.540 3.313 1.00 97.50 123 ILE A CA 1
ATOM 990 C C . ILE A 1 123 ? -6.249 -7.723 4.052 1.00 97.50 123 ILE A C 1
ATOM 992 O O . ILE A 1 123 ? -6.266 -8.102 5.222 1.00 97.50 123 ILE A O 1
ATOM 996 N N . LEU A 1 124 ? -7.378 -7.493 3.385 1.00 96.69 124 LEU A N 1
ATOM 997 C CA . LEU A 1 124 ? -8.697 -7.731 3.986 1.00 96.69 124 LEU A CA 1
ATOM 998 C C . LEU A 1 124 ? -9.065 -9.213 4.044 1.00 96.69 124 LEU A C 1
ATOM 1000 O O . LEU A 1 124 ? -9.708 -9.651 4.994 1.00 96.69 124 LEU A O 1
ATOM 1004 N N . ASP A 1 125 ? -8.668 -9.988 3.040 1.00 94.69 125 ASP A N 1
ATOM 1005 C CA . ASP A 1 125 ? -9.093 -11.375 2.894 1.00 94.69 125 ASP A CA 1
ATOM 1006 C C . ASP A 1 125 ? -7.971 -12.328 3.301 1.00 94.69 125 ASP A C 1
ATOM 1008 O O . ASP A 1 125 ? -6.938 -12.379 2.650 1.00 94.69 125 ASP A O 1
ATOM 1012 N N . LYS A 1 126 ? -8.190 -13.171 4.318 1.00 93.25 126 LYS A N 1
ATOM 1013 C CA . LYS A 1 126 ? -7.194 -14.170 4.775 1.00 93.25 126 LYS A CA 1
ATOM 1014 C C . LYS A 1 126 ? -6.756 -15.176 3.700 1.00 93.25 126 LYS A C 1
ATOM 1016 O O . LYS A 1 126 ? -5.794 -15.904 3.914 1.00 93.25 126 LYS A O 1
ATOM 1021 N N . GLY A 1 127 ? -7.511 -15.270 2.607 1.00 91.56 127 GLY A N 1
ATOM 1022 C CA . GLY A 1 127 ? -7.236 -16.153 1.480 1.00 91.56 127 GLY A CA 1
ATOM 1023 C C . GLY A 1 127 ? -6.471 -15.502 0.329 1.00 91.56 127 GLY A C 1
ATOM 1024 O O . GLY A 1 127 ? -6.273 -16.192 -0.664 1.00 91.56 127 GLY A O 1
ATOM 1025 N N . ASP A 1 128 ? -6.085 -14.222 0.424 1.00 94.44 128 ASP A N 1
ATOM 1026 C CA . ASP A 1 128 ? -5.262 -13.570 -0.604 1.00 94.44 128 ASP A CA 1
ATOM 1027 C C . ASP A 1 128 ? -3.952 -14.349 -0.793 1.00 94.44 128 ASP A C 1
ATOM 1029 O O . ASP A 1 128 ? -3.196 -14.589 0.152 1.00 94.44 128 ASP A O 1
ATOM 1033 N N . ASP A 1 129 ? -3.721 -14.777 -2.029 1.00 94.56 129 ASP A N 1
ATOM 1034 C CA . ASP A 1 129 ? -2.588 -15.584 -2.466 1.00 94.56 129 ASP A CA 1
ATOM 1035 C C . ASP A 1 129 ? -1.541 -14.769 -3.244 1.00 94.56 129 ASP A C 1
ATOM 1037 O O . ASP A 1 129 ? -0.615 -15.336 -3.823 1.00 94.56 129 ASP A O 1
ATOM 1041 N N . SER A 1 130 ? -1.663 -13.443 -3.239 1.00 96.69 130 SER A N 1
ATOM 1042 C CA . SER A 1 130 ? -0.769 -12.523 -3.939 1.00 96.69 130 SER A CA 1
ATOM 1043 C C . SER A 1 130 ? 0.444 -12.144 -3.086 1.00 96.69 130 SER A C 1
ATOM 1045 O O . SER A 1 130 ? 0.374 -12.035 -1.854 1.00 96.69 130 SER A O 1
ATOM 1047 N N . ALA A 1 131 ? 1.563 -11.857 -3.748 1.00 96.12 131 ALA A N 1
ATOM 1048 C CA . ALA A 1 131 ? 2.806 -11.450 -3.100 1.00 96.12 131 ALA A CA 1
ATOM 1049 C C . ALA A 1 131 ? 3.221 -10.038 -3.518 1.00 96.12 131 ALA A C 1
ATOM 1051 O O . ALA A 1 131 ? 3.121 -9.660 -4.682 1.00 96.12 131 ALA A O 1
ATOM 1052 N N . MET A 1 132 ? 3.733 -9.264 -2.565 1.00 95.94 132 MET A N 1
ATOM 1053 C CA . MET A 1 132 ? 4.555 -8.103 -2.880 1.00 95.94 132 MET A CA 1
ATOM 1054 C C . MET A 1 132 ? 5.899 -8.603 -3.405 1.00 95.94 132 MET A C 1
ATOM 1056 O O . MET A 1 132 ? 6.477 -9.521 -2.828 1.00 95.94 132 MET A O 1
ATOM 1060 N N . THR A 1 133 ? 6.383 -8.016 -4.491 1.00 97.38 133 THR A N 1
ATOM 1061 C CA . THR A 1 133 ? 7.620 -8.415 -5.173 1.00 97.38 133 THR A CA 1
ATOM 1062 C C . THR A 1 133 ? 8.490 -7.196 -5.410 1.00 97.38 133 THR A C 1
ATOM 1064 O O . THR A 1 133 ? 7.983 -6.122 -5.738 1.00 97.38 133 THR A O 1
ATOM 1067 N N . TRP A 1 134 ? 9.796 -7.373 -5.246 1.00 96.31 134 TRP A N 1
ATOM 1068 C CA . TRP A 1 134 ? 10.799 -6.339 -5.457 1.00 96.31 134 TRP A CA 1
ATOM 1069 C C . TRP A 1 134 ? 11.751 -6.737 -6.560 1.00 96.31 134 TRP A C 1
ATOM 1071 O O . TRP A 1 134 ? 12.062 -7.915 -6.741 1.00 96.31 134 TRP A O 1
ATOM 1081 N N . PHE A 1 135 ? 12.253 -5.735 -7.269 1.00 94.69 135 PHE A N 1
ATOM 1082 C CA . PHE A 1 135 ? 13.018 -5.938 -8.483 1.00 94.69 135 PHE A CA 1
ATOM 1083 C C . PHE A 1 135 ? 14.277 -5.082 -8.533 1.00 94.69 135 PHE A C 1
ATOM 1085 O O . PHE A 1 135 ? 14.382 -4.028 -7.903 1.00 94.69 135 PHE A O 1
ATOM 1092 N N . ARG A 1 136 ? 15.209 -5.517 -9.376 1.00 92.56 136 ARG A N 1
ATOM 1093 C CA . ARG A 1 136 ? 16.293 -4.691 -9.911 1.00 92.56 136 ARG A CA 1
ATOM 1094 C C . ARG A 1 136 ? 16.305 -4.776 -11.439 1.00 92.56 136 ARG A C 1
ATOM 1096 O O . ARG A 1 136 ? 15.865 -5.793 -11.983 1.00 92.56 136 ARG A O 1
ATOM 1103 N N . PRO A 1 137 ? 16.834 -3.768 -12.146 1.00 92.19 137 PRO A N 1
ATOM 1104 C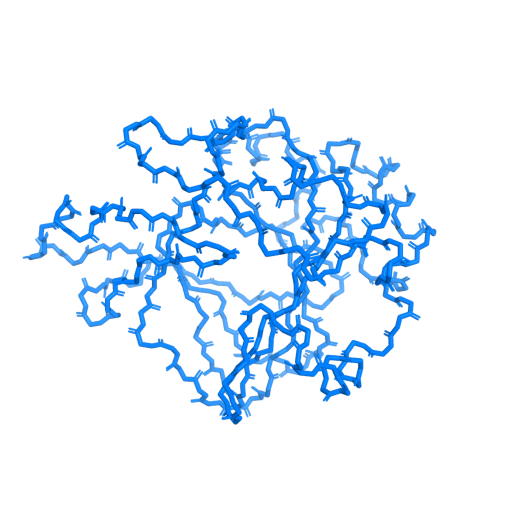 CA . PRO A 1 137 ? 17.114 -3.890 -13.572 1.00 92.19 137 PRO A CA 1
ATOM 1105 C C . PRO A 1 137 ? 17.993 -5.103 -13.892 1.00 92.19 137 PRO A C 1
ATOM 1107 O O . PRO A 1 137 ? 18.928 -5.417 -13.148 1.00 92.19 137 PRO A O 1
ATOM 1110 N N . LYS A 1 138 ? 17.717 -5.774 -15.014 1.00 93.44 138 LYS A N 1
ATOM 1111 C CA . LYS A 1 138 ? 18.605 -6.817 -15.545 1.00 93.44 138 LYS A CA 1
ATOM 1112 C C . LYS A 1 138 ? 19.973 -6.239 -15.889 1.00 93.44 138 LYS A C 1
ATOM 1114 O O . LYS A 1 138 ? 20.095 -5.081 -16.275 1.00 93.44 138 LYS A O 1
ATOM 1119 N N . ALA A 1 139 ? 21.003 -7.080 -15.809 1.00 90.12 139 ALA A N 1
ATOM 1120 C CA . ALA A 1 139 ? 22.396 -6.671 -16.016 1.00 90.12 139 ALA A CA 1
ATOM 1121 C C . ALA A 1 139 ? 22.692 -6.076 -17.409 1.00 90.12 139 ALA A C 1
ATOM 1123 O O . ALA A 1 139 ? 23.698 -5.390 -17.575 1.00 90.12 139 ALA A O 1
ATOM 1124 N N . ASP A 1 140 ? 21.857 -6.366 -18.410 1.00 89.94 140 ASP A N 1
ATOM 1125 C CA . ASP A 1 140 ? 21.969 -5.842 -19.774 1.00 89.94 140 ASP A CA 1
ATOM 1126 C C . ASP A 1 140 ? 21.181 -4.542 -20.000 1.00 89.94 140 ASP A C 1
ATOM 1128 O O . ASP A 1 140 ? 21.255 -3.962 -21.085 1.00 89.94 140 ASP A O 1
ATOM 1132 N N . GLN A 1 141 ? 20.438 -4.075 -18.997 1.00 87.81 141 GLN A N 1
ATOM 1133 C CA . GLN A 1 141 ? 19.693 -2.827 -19.058 1.00 87.81 141 GLN A CA 1
ATOM 1134 C C . GLN A 1 141 ? 20.517 -1.669 -18.503 1.00 87.81 141 GLN A C 1
ATOM 1136 O O . GLN A 1 141 ? 21.267 -1.814 -17.538 1.00 87.81 141 GLN A O 1
ATOM 1141 N N . ASN A 1 142 ? 20.326 -0.484 -19.080 1.00 83.19 142 ASN A N 1
ATOM 1142 C CA . ASN A 1 142 ? 20.873 0.735 -18.510 1.00 83.19 142 ASN A CA 1
ATOM 1143 C C . ASN A 1 142 ? 19.963 1.222 -17.371 1.00 83.19 142 ASN A C 1
ATOM 1145 O O . ASN A 1 142 ? 18.903 1.796 -17.613 1.00 83.19 142 ASN A O 1
ATOM 1149 N N . GLU A 1 143 ? 20.387 0.990 -16.129 1.00 76.75 143 GLU A N 1
ATOM 1150 C CA . GLU A 1 143 ? 19.651 1.384 -14.925 1.00 76.75 143 GLU A CA 1
ATOM 1151 C C . GLU A 1 143 ? 19.300 2.874 -14.914 1.00 76.75 143 GLU A C 1
ATOM 1153 O O . GLU A 1 143 ? 18.159 3.213 -14.622 1.00 76.75 143 GLU A O 1
ATOM 1158 N N . SER A 1 144 ? 20.222 3.761 -15.306 1.00 74.88 144 SER A N 1
ATOM 1159 C CA . SER A 1 144 ? 19.937 5.199 -15.296 1.00 74.88 144 SER A CA 1
ATOM 1160 C C . SER A 1 144 ? 18.877 5.593 -16.317 1.00 74.88 144 SER A C 1
ATOM 1162 O O . SER A 1 144 ? 18.157 6.543 -16.069 1.00 74.88 144 SER A O 1
ATOM 1164 N N . GLU A 1 145 ? 18.778 4.877 -17.443 1.00 75.81 145 GLU A N 1
ATOM 1165 C CA . GLU A 1 145 ? 17.741 5.121 -18.460 1.00 75.81 145 GLU A CA 1
ATOM 1166 C C . GLU A 1 145 ? 16.386 4.534 -18.053 1.00 75.81 145 GLU A C 1
ATOM 1168 O O . GLU A 1 145 ? 15.347 5.103 -18.379 1.00 75.81 145 GLU A O 1
ATOM 1173 N N . LEU A 1 146 ? 16.381 3.390 -17.360 1.00 74.25 146 LEU A N 1
ATOM 1174 C CA . LEU A 1 146 ? 15.148 2.769 -16.869 1.00 74.25 146 LEU A CA 1
ATOM 1175 C C . LEU A 1 146 ? 14.563 3.500 -15.666 1.00 74.25 146 LEU A C 1
ATOM 1177 O O . LEU A 1 146 ? 13.348 3.537 -15.515 1.00 74.25 146 LEU A O 1
ATOM 1181 N N . LEU A 1 147 ? 15.431 4.040 -14.813 1.00 69.25 147 LEU A N 1
ATOM 1182 C CA . LEU A 1 147 ? 15.068 4.729 -13.582 1.00 69.25 147 LEU A CA 1
ATOM 1183 C C . LEU A 1 147 ? 15.099 6.254 -13.738 1.00 69.25 147 LEU A C 1
ATOM 1185 O O . LEU A 1 147 ? 15.138 6.959 -12.729 1.00 69.25 147 LEU A O 1
ATOM 1189 N N . GLU A 1 148 ? 15.089 6.783 -14.969 1.00 62.69 148 GLU A N 1
ATOM 1190 C CA . GLU A 1 148 ? 14.751 8.193 -15.175 1.00 62.69 148 GLU A CA 1
ATOM 1191 C C . GLU A 1 148 ? 13.327 8.404 -14.654 1.00 62.69 148 GLU A C 1
ATOM 1193 O O . GLU A 1 148 ? 12.368 8.137 -15.366 1.00 62.69 148 GLU A O 1
ATOM 1198 N N . LEU A 1 149 ? 13.191 8.854 -13.405 1.00 57.84 149 LEU A N 1
ATOM 1199 C CA . LEU A 1 149 ? 11.907 9.192 -12.798 1.00 57.84 149 LEU A CA 1
ATOM 1200 C C . LEU A 1 149 ? 11.349 10.429 -13.515 1.00 57.84 149 LEU A C 1
ATOM 1202 O O . LEU A 1 149 ? 11.721 11.568 -13.206 1.00 57.84 149 LEU A O 1
ATOM 1206 N N . LYS A 1 150 ? 10.486 10.230 -14.510 1.00 51.12 150 LYS A N 1
ATOM 1207 C CA . LYS A 1 150 ? 9.794 11.302 -15.222 1.00 51.12 150 LYS A CA 1
ATOM 1208 C C . LYS A 1 150 ? 8.568 11.677 -14.402 1.00 51.12 150 LYS A C 1
ATOM 1210 O O . LYS A 1 150 ? 7.688 10.871 -14.158 1.00 51.12 150 LYS A O 1
ATOM 1215 N N . LYS A 1 151 ? 8.574 12.935 -13.963 1.00 47.59 151 LYS A N 1
ATOM 1216 C CA . LYS A 1 151 ? 7.439 13.782 -13.557 1.00 47.59 151 LYS A CA 1
ATOM 1217 C C . LYS A 1 151 ? 6.194 13.073 -13.003 1.00 47.59 151 LYS A C 1
ATOM 1219 O O . LYS A 1 151 ? 5.437 12.427 -13.718 1.00 47.59 151 LYS A O 1
ATOM 1224 N N . PHE A 1 152 ? 5.891 13.381 -11.750 1.00 46.34 152 PHE A N 1
ATOM 1225 C CA . PHE A 1 152 ? 4.606 13.068 -11.130 1.00 46.34 152 PHE A CA 1
ATOM 1226 C C . PHE A 1 152 ? 3.472 13.907 -11.759 1.00 46.34 152 PHE A C 1
ATOM 1228 O O . PHE A 1 152 ? 3.662 15.115 -11.871 1.00 46.34 152 PHE A O 1
ATOM 1235 N N . THR A 1 153 ? 2.308 13.326 -12.098 1.00 42.41 153 THR A N 1
ATOM 1236 C CA . THR A 1 153 ? 1.042 14.074 -12.247 1.00 42.41 153 THR A CA 1
ATOM 1237 C C . THR A 1 153 ? -0.088 13.496 -11.369 1.00 42.41 153 THR A C 1
ATOM 1239 O O . THR A 1 153 ? -0.201 12.286 -11.145 1.00 42.41 153 THR A O 1
ATOM 1242 N N . ASP A 1 154 ? -0.834 14.441 -10.797 1.00 42.25 154 ASP A N 1
ATOM 1243 C CA . ASP A 1 154 ? -2.118 14.532 -10.077 1.00 42.25 154 ASP A CA 1
ATOM 1244 C C . ASP A 1 154 ? -2.692 13.457 -9.118 1.00 42.25 154 ASP A C 1
ATOM 1246 O O . ASP A 1 154 ? -3.585 13.813 -8.343 1.00 42.25 154 ASP A O 1
ATOM 1250 N N . ALA A 1 155 ? -2.172 12.230 -9.001 1.00 42.50 155 ALA A N 1
ATOM 1251 C CA . ALA A 1 155 ? -2.488 11.383 -7.824 1.00 42.50 155 ALA A CA 1
ATOM 1252 C C . ALA A 1 155 ? -1.505 10.239 -7.589 1.00 42.50 155 ALA A C 1
ATOM 1254 O O . ALA A 1 155 ? -1.010 10.068 -6.480 1.00 42.50 155 ALA A O 1
ATOM 1255 N N . VAL A 1 156 ? -1.204 9.466 -8.628 1.00 48.62 156 VAL A N 1
ATOM 1256 C CA . VAL A 1 156 ? -0.195 8.408 -8.609 1.00 48.62 156 VAL A CA 1
ATOM 1257 C C . VAL A 1 156 ? 0.312 8.274 -10.046 1.00 48.62 156 VAL A C 1
ATOM 1259 O O . VAL A 1 156 ? -0.260 7.553 -10.860 1.00 48.62 156 VAL A O 1
ATOM 1262 N N . HIS A 1 157 ? 1.336 9.037 -10.418 1.00 46.56 157 HIS A N 1
ATOM 1263 C CA . HIS A 1 157 ? 2.110 8.721 -11.617 1.00 46.56 157 HIS A CA 1
ATOM 1264 C C . HIS A 1 157 ? 3.373 8.020 -11.176 1.00 46.56 157 HIS A C 1
ATOM 1266 O O . HIS A 1 157 ? 4.321 8.638 -10.698 1.00 46.56 157 HIS A O 1
ATOM 1272 N N . TYR A 1 158 ? 3.337 6.707 -11.320 1.00 56.03 158 TYR A N 1
ATOM 1273 C CA . TYR A 1 158 ? 4.530 5.903 -11.337 1.00 56.03 158 TYR A CA 1
ATOM 1274 C C . TYR A 1 158 ? 4.976 5.748 -12.788 1.00 56.03 158 TYR A C 1
ATOM 1276 O O . TYR A 1 158 ? 4.232 5.229 -13.620 1.00 56.03 158 TYR A O 1
ATOM 1284 N N . ASP A 1 159 ? 6.205 6.156 -13.086 1.00 61.56 159 ASP A N 1
ATOM 1285 C CA . ASP A 1 159 ? 6.899 5.552 -14.213 1.00 61.56 159 ASP A CA 1
ATOM 1286 C C . ASP A 1 159 ? 7.085 4.070 -13.891 1.00 61.56 159 ASP A C 1
ATOM 1288 O O . ASP A 1 159 ? 7.657 3.695 -12.862 1.00 61.56 159 ASP A O 1
ATOM 1292 N N . GLU A 1 160 ? 6.538 3.226 -14.758 1.00 78.06 160 GLU A N 1
ATOM 1293 C CA . GLU A 1 160 ? 6.657 1.786 -14.629 1.00 78.06 160 GLU A CA 1
ATOM 1294 C C . GLU A 1 160 ? 7.793 1.262 -15.507 1.00 78.06 160 GLU A C 1
ATOM 1296 O O . GLU A 1 160 ? 7.941 1.616 -16.680 1.00 78.06 160 GLU A O 1
ATOM 1301 N N . VAL A 1 161 ? 8.598 0.369 -14.941 1.00 86.88 161 VAL A N 1
ATOM 1302 C CA . VAL A 1 161 ? 9.580 -0.399 -15.697 1.00 86.88 161 VAL A CA 1
ATOM 1303 C C . VAL A 1 161 ? 8.956 -1.750 -16.042 1.00 86.88 161 VAL A C 1
ATOM 1305 O O . VAL A 1 161 ? 8.563 -2.476 -15.124 1.00 86.88 161 VAL A O 1
ATOM 1308 N N . PRO A 1 162 ? 8.871 -2.123 -17.333 1.00 91.56 162 PRO A N 1
ATOM 1309 C CA . PRO A 1 162 ? 8.300 -3.403 -17.736 1.00 91.56 162 PRO A CA 1
ATOM 1310 C C . PRO A 1 162 ? 8.996 -4.588 -17.057 1.00 91.56 162 PRO A C 1
ATOM 1312 O O . PRO A 1 162 ? 10.231 -4.657 -17.039 1.00 91.56 162 PRO A O 1
ATOM 1315 N N . LEU A 1 163 ? 8.215 -5.529 -16.518 1.00 93.38 163 LEU A N 1
ATOM 1316 C CA . LEU A 1 163 ? 8.722 -6.667 -15.742 1.00 93.38 163 LEU A CA 1
ATOM 1317 C C . LEU A 1 163 ? 9.721 -7.525 -16.533 1.00 93.38 163 LEU A C 1
ATOM 1319 O O . LEU A 1 163 ? 10.648 -8.087 -15.954 1.00 93.38 163 LEU A O 1
ATOM 1323 N N . GLU A 1 164 ? 9.607 -7.602 -17.861 1.00 94.50 164 GLU A N 1
ATOM 1324 C CA . GLU A 1 164 ? 10.545 -8.361 -18.693 1.00 94.50 164 GLU A CA 1
ATOM 1325 C C . GLU A 1 164 ? 11.975 -7.800 -18.685 1.00 94.50 164 GLU A C 1
ATOM 1327 O O . GLU A 1 164 ? 12.909 -8.513 -19.066 1.00 94.50 164 GLU A O 1
ATOM 1332 N N . LYS A 1 165 ? 12.165 -6.555 -18.238 1.00 94.06 165 LYS A N 1
ATOM 1333 C CA . LYS A 1 165 ? 13.473 -5.898 -18.089 1.00 94.06 165 LYS A CA 1
ATOM 1334 C C . LYS A 1 165 ? 14.064 -6.047 -16.689 1.00 94.06 165 LYS A C 1
ATOM 1336 O O . LYS A 1 165 ? 15.147 -5.524 -16.427 1.00 94.06 165 LYS A O 1
ATOM 1341 N N . LEU A 1 166 ? 13.364 -6.740 -15.798 1.00 95.31 166 LEU A N 1
ATOM 1342 C CA . LEU A 1 166 ? 13.673 -6.789 -14.379 1.00 95.31 166 LEU A CA 1
ATOM 1343 C C . LEU A 1 166 ? 13.980 -8.213 -13.915 1.00 95.31 166 LEU A C 1
ATOM 1345 O O . LEU A 1 166 ? 13.434 -9.185 -14.437 1.00 95.31 166 LEU A O 1
ATOM 1349 N N . ASP A 1 167 ? 14.850 -8.312 -12.915 1.00 96.12 167 ASP A N 1
ATOM 1350 C CA . ASP A 1 167 ? 15.052 -9.521 -12.123 1.00 96.12 167 ASP A CA 1
ATOM 1351 C C . ASP A 1 167 ? 14.398 -9.316 -10.754 1.00 96.12 167 ASP A C 1
ATOM 1353 O O . ASP A 1 167 ? 14.669 -8.318 -10.078 1.00 96.12 167 ASP A O 1
ATOM 1357 N N . GLU A 1 168 ? 13.549 -10.257 -10.339 1.00 97.44 168 GLU A N 1
ATOM 1358 C CA . GLU A 1 168 ? 13.014 -10.282 -8.976 1.00 97.44 168 GLU A CA 1
ATOM 1359 C C . GLU A 1 168 ? 14.150 -10.543 -7.979 1.00 97.44 168 GLU A C 1
ATOM 1361 O O . GLU A 1 168 ? 14.995 -11.417 -8.196 1.00 97.44 168 GLU A O 1
ATOM 1366 N N . ILE A 1 169 ? 14.180 -9.771 -6.895 1.00 97.19 169 ILE A N 1
ATOM 1367 C CA . ILE A 1 169 ? 15.204 -9.860 -5.847 1.00 97.19 169 ILE A CA 1
ATOM 1368 C C . ILE A 1 169 ? 14.650 -10.334 -4.510 1.00 97.19 169 ILE A C 1
ATOM 1370 O O . ILE A 1 169 ? 15.407 -10.900 -3.725 1.00 97.19 169 ILE A O 1
ATOM 1374 N N . ASP A 1 170 ? 13.365 -10.098 -4.249 1.00 97.00 170 ASP A N 1
ATOM 1375 C CA . ASP A 1 170 ? 12.711 -10.493 -3.008 1.00 97.00 170 ASP A CA 1
ATOM 1376 C C . ASP A 1 170 ? 11.187 -10.523 -3.183 1.00 97.00 170 ASP A C 1
ATOM 1378 O O . ASP A 1 170 ? 10.641 -9.888 -4.095 1.00 97.00 170 ASP A O 1
ATOM 1382 N N . ARG A 1 171 ? 10.498 -11.225 -2.283 1.00 96.44 171 ARG A N 1
ATOM 1383 C CA . ARG A 1 171 ? 9.036 -11.250 -2.213 1.00 96.44 171 ARG A CA 1
ATOM 1384 C C . ARG A 1 171 ? 8.526 -11.502 -0.802 1.00 96.44 171 ARG A C 1
ATOM 1386 O O . ARG A 1 171 ? 9.129 -12.241 -0.030 1.00 96.44 171 ARG A O 1
ATOM 1393 N N . CYS A 1 172 ? 7.352 -10.963 -0.491 1.00 93.12 172 CYS A N 1
ATOM 1394 C CA . CYS A 1 172 ? 6.645 -11.288 0.742 1.00 93.12 172 CYS A CA 1
ATOM 1395 C C . CYS A 1 172 ? 5.131 -11.357 0.535 1.00 93.12 172 CYS A C 1
ATOM 1397 O O . CYS A 1 172 ? 4.549 -10.632 -0.274 1.00 93.12 172 CYS A O 1
ATOM 1399 N N . THR A 1 173 ? 4.470 -12.220 1.300 1.00 91.50 173 THR A N 1
ATOM 1400 C CA . THR A 1 173 ? 3.010 -12.201 1.407 1.00 91.50 173 THR A CA 1
ATOM 1401 C C . THR A 1 173 ? 2.622 -11.219 2.501 1.00 91.50 173 THR A C 1
ATOM 1403 O O . THR A 1 173 ? 3.097 -11.309 3.633 1.00 91.50 173 THR A O 1
ATOM 1406 N N . ILE A 1 174 ? 1.748 -10.274 2.163 1.00 94.31 174 ILE A N 1
ATOM 1407 C CA . ILE A 1 174 ? 1.208 -9.324 3.136 1.00 94.31 174 ILE A CA 1
ATOM 1408 C C . ILE A 1 174 ? 0.135 -10.042 3.956 1.00 94.31 174 ILE A C 1
ATOM 1410 O O . ILE A 1 174 ? -0.770 -10.640 3.388 1.00 94.31 174 ILE A O 1
ATOM 1414 N N . GLY A 1 175 ? 0.253 -10.002 5.282 1.00 93.44 175 GLY A N 1
ATOM 1415 C CA . GLY A 1 175 ? -0.680 -10.651 6.199 1.00 93.44 175 GLY A CA 1
ATOM 1416 C C . GLY A 1 175 ? -1.953 -9.841 6.452 1.00 93.44 175 GLY A C 1
ATOM 1417 O O . GLY A 1 175 ? -2.027 -8.647 6.168 1.00 93.44 175 GLY A O 1
ATOM 1418 N N . HIS A 1 176 ? -2.961 -10.514 7.009 1.00 95.56 176 HIS A N 1
ATOM 1419 C CA . HIS A 1 176 ? -4.234 -9.896 7.383 1.00 95.56 176 HIS A CA 1
ATOM 1420 C C . HIS A 1 176 ? -4.194 -9.255 8.770 1.00 95.56 176 HIS A C 1
ATOM 1422 O O . HIS A 1 176 ? -4.675 -8.141 8.931 1.00 95.56 176 HIS A O 1
ATOM 1428 N N . ASP A 1 177 ? -3.645 -9.964 9.763 1.00 95.94 177 ASP A N 1
ATOM 1429 C CA . ASP A 1 177 ? -3.855 -9.656 11.187 1.00 95.94 177 ASP A CA 1
ATOM 1430 C C . ASP A 1 177 ? -2.883 -8.593 11.752 1.00 95.94 177 ASP A C 1
ATOM 1432 O O . ASP A 1 177 ? -3.094 -8.083 12.848 1.00 95.94 177 ASP A O 1
ATOM 1436 N N . LYS A 1 178 ? -1.798 -8.262 11.040 1.00 96.25 178 LYS A N 1
ATOM 1437 C CA . LYS A 1 178 ? -0.775 -7.310 11.503 1.00 96.25 178 LYS A CA 1
ATOM 1438 C C . LYS A 1 178 ? -0.315 -6.386 10.384 1.00 96.25 178 LYS A C 1
ATOM 1440 O O . LYS A 1 178 ? -0.260 -6.805 9.229 1.00 96.25 178 LYS A O 1
ATOM 1445 N N . LEU A 1 179 ? 0.087 -5.164 10.737 1.00 96.00 179 LEU A N 1
ATOM 1446 C CA . LEU A 1 179 ? 0.699 -4.237 9.784 1.00 96.00 179 LEU A CA 1
ATOM 1447 C C . LEU A 1 179 ? 2.009 -4.812 9.241 1.00 96.00 179 LEU A C 1
ATOM 1449 O O . LEU A 1 179 ? 2.935 -5.121 9.996 1.00 96.00 179 LEU A O 1
ATOM 1453 N N . VAL A 1 180 ? 2.121 -4.897 7.923 1.00 95.50 180 VAL A N 1
ATOM 1454 C CA . VAL A 1 180 ? 3.344 -5.274 7.215 1.00 95.50 180 VAL A CA 1
ATOM 1455 C C . VAL A 1 180 ? 4.012 -4.010 6.704 1.00 95.50 180 VAL A C 1
ATOM 1457 O O . VAL A 1 180 ? 3.438 -3.270 5.910 1.00 95.50 180 VAL A O 1
ATOM 1460 N N . MET A 1 181 ? 5.234 -3.766 7.170 1.00 93.88 181 MET A N 1
ATOM 1461 C CA . MET A 1 181 ? 6.059 -2.687 6.647 1.00 93.88 181 MET A CA 1
ATOM 1462 C C . MET A 1 181 ? 6.666 -3.129 5.318 1.00 93.88 181 MET A C 1
ATOM 1464 O O . MET A 1 181 ? 7.289 -4.185 5.236 1.00 93.88 181 MET A O 1
ATOM 1468 N N . VAL A 1 182 ? 6.481 -2.321 4.284 1.00 93.00 182 VAL A N 1
ATOM 1469 C CA . VAL A 1 182 ? 6.846 -2.651 2.906 1.00 93.00 182 VAL A CA 1
ATOM 1470 C C . VAL A 1 182 ? 7.698 -1.530 2.340 1.00 93.00 182 VAL A C 1
ATOM 1472 O O . VAL A 1 182 ? 7.314 -0.367 2.437 1.00 93.00 182 VAL A O 1
ATOM 1475 N N . ARG A 1 183 ? 8.843 -1.868 1.740 1.00 91.75 183 ARG A N 1
ATOM 1476 C CA . ARG A 1 183 ? 9.731 -0.893 1.102 1.00 91.75 183 ARG A CA 1
ATOM 1477 C C . ARG A 1 183 ? 9.167 -0.448 -0.244 1.00 91.75 183 ARG A C 1
ATOM 1479 O O . ARG A 1 183 ? 8.945 -1.287 -1.111 1.00 91.75 183 ARG A O 1
ATOM 1486 N N . THR A 1 184 ? 8.986 0.852 -0.432 1.00 87.25 184 THR A N 1
ATOM 1487 C CA . THR A 1 184 ? 8.304 1.403 -1.619 1.00 87.25 184 THR A CA 1
ATOM 1488 C C . THR A 1 184 ? 9.182 2.319 -2.475 1.00 87.25 184 THR A C 1
ATOM 1490 O O . THR A 1 184 ? 8.872 2.560 -3.637 1.00 87.25 184 THR A O 1
ATOM 1493 N N . ASN A 1 185 ? 10.344 2.745 -1.970 1.00 81.50 185 ASN A N 1
ATOM 1494 C CA . ASN A 1 185 ? 11.311 3.569 -2.713 1.00 81.50 185 ASN A CA 1
ATOM 1495 C C . ASN A 1 185 ? 12.247 2.766 -3.639 1.00 81.50 185 ASN A C 1
ATOM 1497 O O . ASN A 1 185 ? 13.372 3.180 -3.915 1.00 81.50 185 ASN A O 1
ATOM 1501 N N . VAL A 1 186 ? 11.815 1.582 -4.059 1.00 86.69 186 VAL A N 1
ATOM 1502 C CA . VAL A 1 186 ? 12.515 0.672 -4.975 1.00 86.69 186 VAL A CA 1
ATOM 1503 C C . VAL A 1 186 ? 11.490 0.042 -5.906 1.00 86.69 186 VAL A C 1
ATOM 1505 O O . VAL A 1 186 ? 10.305 0.046 -5.582 1.00 86.69 186 VAL A O 1
ATOM 1508 N N . LEU A 1 187 ? 11.935 -0.497 -7.044 1.00 90.00 187 LEU A N 1
ATOM 1509 C CA . LEU A 1 187 ? 11.041 -1.128 -8.010 1.00 90.00 187 LEU A CA 1
ATOM 1510 C C . LEU A 1 187 ? 10.268 -2.269 -7.357 1.00 90.00 187 LEU A C 1
ATOM 1512 O O . LEU A 1 187 ? 10.862 -3.241 -6.882 1.00 90.00 187 LEU A O 1
ATOM 1516 N N . HIS A 1 188 ? 8.948 -2.157 -7.368 1.00 93.12 188 HIS A N 1
ATOM 1517 C CA . HIS A 1 188 ? 8.067 -3.142 -6.778 1.00 93.12 188 HIS A CA 1
ATOM 1518 C C . HIS A 1 188 ? 6.774 -3.326 -7.573 1.00 93.12 188 HIS A C 1
ATOM 1520 O O . HIS A 1 188 ? 6.344 -2.462 -8.339 1.00 93.12 188 HIS A O 1
ATOM 1526 N N . ASN A 1 189 ? 6.161 -4.493 -7.408 1.00 94.00 189 ASN A N 1
ATOM 1527 C CA . ASN A 1 189 ? 4.858 -4.836 -7.971 1.00 94.00 189 ASN A CA 1
ATOM 1528 C C . ASN A 1 189 ? 4.170 -5.869 -7.066 1.00 94.00 189 ASN A C 1
ATOM 1530 O O . ASN A 1 189 ? 4.765 -6.405 -6.131 1.00 94.00 189 ASN A O 1
ATOM 1534 N N . VAL A 1 190 ? 2.918 -6.180 -7.373 1.00 94.88 190 VAL A N 1
ATOM 1535 C CA . VAL A 1 190 ? 2.191 -7.306 -6.796 1.00 94.88 190 VAL A CA 1
ATOM 1536 C C . VAL A 1 190 ? 2.121 -8.425 -7.832 1.00 94.88 190 VAL A C 1
ATOM 1538 O O . VAL A 1 190 ? 1.575 -8.215 -8.919 1.00 94.88 1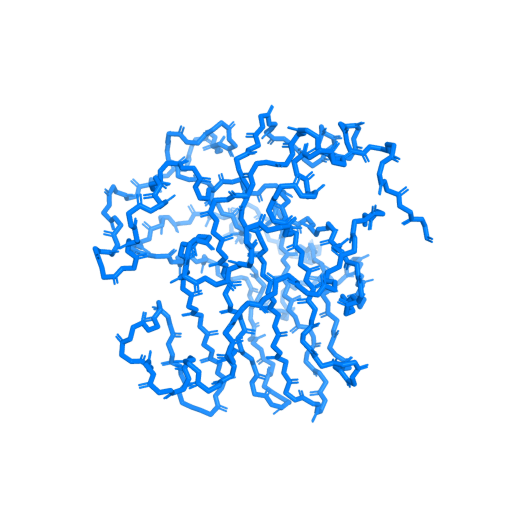90 VAL A O 1
ATOM 1541 N N . ASP A 1 191 ? 2.668 -9.586 -7.480 1.00 96.88 191 ASP A N 1
ATOM 1542 C CA . ASP A 1 191 ? 2.479 -10.866 -8.170 1.00 96.88 191 ASP A CA 1
ATOM 1543 C C . ASP A 1 191 ? 1.100 -11.402 -7.779 1.00 96.88 191 ASP A C 1
ATOM 1545 O O . ASP A 1 191 ? 0.880 -11.780 -6.622 1.00 96.88 191 ASP A O 1
ATOM 1549 N N . MET A 1 192 ? 0.143 -11.315 -8.703 1.00 96.62 192 MET A N 1
ATOM 1550 C CA . MET A 1 192 ? -1.252 -11.645 -8.422 1.00 96.62 192 MET A CA 1
ATOM 1551 C C . MET A 1 192 ? -1.512 -13.141 -8.498 1.00 96.62 192 MET A C 1
ATOM 1553 O O . MET A 1 192 ? -1.231 -13.798 -9.503 1.00 96.62 192 MET A O 1
ATOM 1557 N N . GLY A 1 193 ? -2.157 -13.652 -7.453 1.00 94.50 193 GLY A N 1
ATOM 1558 C CA . GLY A 1 193 ? -2.701 -14.998 -7.445 1.00 94.50 193 GLY A CA 1
ATOM 1559 C C . GLY A 1 193 ? -4.060 -15.098 -8.147 1.00 94.50 193 GLY A C 1
ATOM 1560 O O . GLY A 1 193 ? -4.395 -14.330 -9.056 1.00 94.50 193 GLY A O 1
ATOM 1561 N N . GLN A 1 194 ? -4.845 -16.102 -7.762 1.00 94.69 194 GLN A N 1
ATOM 1562 C CA . GLN A 1 194 ? -6.171 -16.372 -8.332 1.00 94.69 194 GLN A CA 1
ATOM 1563 C C . GLN A 1 194 ? -7.315 -15.840 -7.467 1.00 94.69 194 GLN A C 1
ATOM 1565 O O . GLN A 1 194 ? -8.476 -15.983 -7.854 1.00 94.69 194 GLN A O 1
ATOM 1570 N N . GLN A 1 195 ? -7.018 -15.247 -6.312 1.00 94.44 195 GLN A N 1
ATOM 1571 C CA . GLN A 1 195 ? -8.000 -14.508 -5.530 1.00 94.44 195 GLN A CA 1
ATOM 1572 C C . GLN A 1 195 ? -7.959 -13.022 -5.878 1.00 94.44 195 GLN A C 1
ATOM 1574 O O . GLN A 1 195 ? -6.960 -12.496 -6.370 1.00 94.44 195 GLN A O 1
ATOM 1579 N N . GLU A 1 196 ? -9.078 -12.335 -5.650 1.00 95.06 196 GLU A N 1
ATOM 1580 C CA . GLU A 1 196 ? -9.045 -10.876 -5.661 1.00 95.06 196 GLU A CA 1
ATOM 1581 C C . GLU A 1 196 ? -8.222 -10.384 -4.472 1.00 95.06 196 GLU A C 1
ATOM 1583 O O . GLU A 1 196 ? -8.220 -10.999 -3.403 1.00 95.06 196 GLU A O 1
ATOM 1588 N N . ARG A 1 197 ? -7.559 -9.246 -4.652 1.00 96.88 197 ARG A N 1
ATOM 1589 C CA . ARG A 1 197 ? -6.778 -8.611 -3.597 1.00 96.88 197 ARG A CA 1
ATOM 1590 C C . ARG A 1 197 ? -7.418 -7.305 -3.187 1.00 96.88 197 ARG A C 1
ATOM 1592 O O . ARG A 1 197 ? -7.684 -6.453 -4.031 1.00 96.88 197 ARG A O 1
ATOM 1599 N N . TRP A 1 198 ? -7.566 -7.140 -1.879 1.00 97.62 198 TRP A N 1
ATOM 1600 C CA . TRP A 1 198 ? -7.871 -5.873 -1.229 1.00 97.62 198 TRP A CA 1
ATOM 1601 C C . TRP A 1 198 ? -6.784 -5.582 -0.208 1.00 97.62 198 TRP A C 1
ATOM 1603 O O . TRP A 1 198 ? -6.776 -6.170 0.875 1.00 97.62 198 TRP A O 1
ATOM 1613 N N . ALA A 1 199 ? -5.862 -4.695 -0.566 1.00 97.12 199 ALA A N 1
ATOM 1614 C CA . ALA A 1 199 ? -4.811 -4.238 0.328 1.00 97.12 199 ALA A CA 1
ATOM 1615 C C . ALA A 1 199 ? -5.140 -2.840 0.854 1.00 97.12 199 ALA A C 1
ATOM 1617 O O . ALA A 1 199 ? -5.490 -1.936 0.094 1.00 97.12 199 ALA A O 1
ATOM 1618 N N . ILE A 1 200 ? -5.006 -2.674 2.162 1.00 96.88 200 ILE A N 1
ATOM 1619 C CA . ILE A 1 200 ? -5.113 -1.397 2.854 1.00 96.88 200 ILE A CA 1
ATOM 1620 C C . ILE A 1 200 ? -3.701 -0.956 3.182 1.00 96.88 200 ILE A C 1
ATOM 1622 O O . ILE A 1 200 ? -2.951 -1.728 3.772 1.00 96.88 200 ILE A O 1
ATOM 1626 N N . SER A 1 201 ? -3.349 0.269 2.817 1.00 93.81 201 SER A N 1
ATOM 1627 C CA . SER A 1 201 ? -2.106 0.910 3.225 1.00 93.81 201 SER A CA 1
ATOM 1628 C C . SER A 1 201 ? -2.434 2.059 4.161 1.00 93.81 201 SER A C 1
ATOM 1630 O O . SER A 1 201 ? -2.935 3.090 3.708 1.00 93.81 201 SER A O 1
ATOM 1632 N N . ALA A 1 202 ? -2.177 1.895 5.460 1.00 92.50 202 ALA A N 1
ATOM 1633 C CA . ALA A 1 202 ? -2.253 3.011 6.393 1.00 92.50 202 ALA A CA 1
ATOM 1634 C C . ALA A 1 202 ? -1.161 4.022 6.039 1.00 92.50 202 ALA A C 1
ATOM 1636 O O . ALA A 1 202 ? 0.029 3.701 5.978 1.00 92.50 202 ALA A O 1
ATOM 1637 N N . ARG A 1 203 ? -1.587 5.255 5.790 1.00 87.56 203 ARG A N 1
ATOM 1638 C CA . ARG A 1 203 ? -0.705 6.389 5.547 1.00 87.56 203 ARG A CA 1
ATOM 1639 C C . ARG A 1 203 ? -0.423 7.051 6.879 1.00 87.56 203 ARG A C 1
ATOM 1641 O O . ARG A 1 203 ? -1.350 7.356 7.630 1.00 87.56 203 ARG A O 1
ATOM 1648 N N . CYS A 1 204 ? 0.859 7.238 7.154 1.00 86.06 204 CYS A N 1
ATOM 1649 C CA . CYS A 1 204 ? 1.339 7.807 8.400 1.00 86.06 204 CYS A CA 1
ATOM 1650 C C . CYS A 1 204 ? 2.225 9.017 8.110 1.00 86.06 204 CYS A C 1
ATOM 1652 O O . CYS A 1 204 ? 2.992 8.988 7.149 1.00 86.06 204 CYS A O 1
ATOM 1654 N N . ILE A 1 205 ? 2.190 10.036 8.966 1.00 80.25 205 ILE A N 1
ATOM 1655 C CA . ILE A 1 205 ? 3.269 11.029 9.020 1.00 80.25 205 ILE A CA 1
ATOM 1656 C C . ILE A 1 205 ? 4.483 10.350 9.629 1.00 80.25 205 ILE A C 1
ATOM 1658 O O . ILE A 1 205 ? 4.383 9.721 10.685 1.00 80.25 205 ILE A O 1
ATOM 1662 N N . MET A 1 206 ? 5.624 10.492 8.959 1.00 75.06 206 MET A N 1
ATOM 1663 C CA . MET A 1 206 ? 6.877 9.855 9.353 1.00 75.06 206 MET A CA 1
ATOM 1664 C C . MET A 1 206 ? 8.028 10.832 9.202 1.00 75.06 206 MET A C 1
ATOM 1666 O O . MET A 1 206 ? 8.048 11.644 8.281 1.00 75.06 206 MET A O 1
ATOM 1670 N N . ASN A 1 207 ? 9.001 10.729 10.101 1.00 77.81 207 ASN A N 1
ATOM 1671 C CA . ASN A 1 207 ? 10.123 11.663 10.189 1.00 77.81 207 ASN A CA 1
ATOM 1672 C C . ASN A 1 207 ? 11.441 11.023 9.734 1.00 77.81 207 ASN A C 1
ATOM 1674 O O . ASN A 1 207 ? 12.475 11.237 10.362 1.00 77.81 207 ASN A O 1
ATOM 1678 N N . TRP A 1 208 ? 11.400 10.220 8.671 1.00 83.69 208 TRP A N 1
ATOM 1679 C CA . TRP A 1 208 ? 12.586 9.597 8.084 1.00 83.69 208 TRP A CA 1
ATOM 1680 C C . TRP A 1 208 ? 12.558 9.641 6.556 1.00 83.69 208 TRP A C 1
ATOM 1682 O O . TRP A 1 208 ? 11.507 9.790 5.919 1.00 83.69 208 TRP A O 1
ATOM 1692 N N . SER A 1 209 ? 13.740 9.510 5.967 1.00 78.88 209 SER A N 1
ATOM 1693 C CA . SER A 1 209 ? 13.982 9.733 4.541 1.00 78.88 209 SER A CA 1
ATOM 1694 C C . SER A 1 209 ? 14.545 8.502 3.839 1.00 78.88 209 SER A C 1
ATOM 1696 O O . SER A 1 209 ? 14.619 8.498 2.611 1.00 78.88 209 SER A O 1
ATOM 1698 N N . THR A 1 210 ? 14.924 7.452 4.576 1.00 84.25 210 THR A N 1
ATOM 1699 C CA . THR A 1 210 ? 15.467 6.209 4.006 1.00 84.25 210 THR A CA 1
ATOM 1700 C C . THR A 1 210 ? 14.788 4.958 4.562 1.00 84.25 210 THR A C 1
ATOM 1702 O O . THR A 1 210 ? 14.152 4.986 5.614 1.00 84.25 210 THR A O 1
ATOM 1705 N N . TRP A 1 211 ? 14.912 3.845 3.830 1.00 90.12 211 TRP A N 1
ATOM 1706 C CA . TRP A 1 211 ? 14.439 2.539 4.297 1.00 90.12 211 TRP A CA 1
ATOM 1707 C C . TRP A 1 211 ? 15.192 2.082 5.550 1.00 90.12 211 TRP A C 1
ATOM 1709 O O . TRP A 1 211 ? 14.564 1.601 6.485 1.00 90.12 211 TRP A O 1
ATOM 1719 N N . ASP A 1 212 ? 16.510 2.282 5.590 1.00 93.12 212 ASP A N 1
ATOM 1720 C CA . ASP A 1 212 ? 17.337 1.873 6.727 1.00 93.12 212 ASP A CA 1
ATOM 1721 C C . ASP A 1 212 ? 16.952 2.656 7.990 1.00 93.12 212 ASP A C 1
ATOM 1723 O O . ASP A 1 212 ? 16.731 2.056 9.035 1.00 93.12 212 ASP A O 1
ATOM 1727 N N . GLU A 1 213 ? 16.725 3.971 7.878 1.00 92.50 213 GLU A N 1
ATOM 1728 C CA . GLU A 1 213 ? 16.183 4.771 8.986 1.00 92.50 213 GLU A CA 1
ATOM 1729 C C . GLU A 1 213 ? 14.806 4.276 9.443 1.00 92.50 213 GLU A C 1
ATOM 1731 O O . GLU A 1 213 ? 14.533 4.273 10.643 1.00 92.50 213 GLU A O 1
ATOM 1736 N N . ALA A 1 214 ? 13.939 3.852 8.516 1.00 92.06 214 ALA A N 1
ATOM 1737 C CA . ALA A 1 214 ? 12.632 3.290 8.852 1.00 92.06 214 ALA A CA 1
ATOM 1738 C C . ALA A 1 214 ? 12.777 1.998 9.668 1.00 92.06 214 ALA A C 1
ATOM 1740 O O . ALA A 1 214 ? 12.145 1.851 10.713 1.00 92.06 214 ALA A O 1
ATOM 1741 N N . VAL A 1 215 ? 13.625 1.077 9.199 1.00 94.69 215 VAL A N 1
ATOM 1742 C CA . VAL A 1 215 ? 13.902 -0.207 9.857 1.00 94.69 215 VAL A CA 1
ATOM 1743 C C . VAL A 1 215 ? 14.518 0.019 11.234 1.00 94.69 215 VAL A C 1
ATOM 1745 O O . VAL A 1 215 ? 14.013 -0.520 12.218 1.00 94.69 215 VAL A O 1
ATOM 1748 N N . ASP A 1 216 ? 15.546 0.858 11.327 1.00 95.88 216 ASP A N 1
ATOM 1749 C CA . ASP A 1 216 ? 16.226 1.171 12.585 1.00 95.88 216 ASP A CA 1
ATOM 1750 C C . ASP A 1 216 ? 15.259 1.822 13.586 1.00 95.88 216 ASP A C 1
ATOM 1752 O O . ASP A 1 216 ? 15.174 1.402 14.740 1.00 95.88 216 ASP A O 1
ATOM 1756 N N . THR A 1 217 ? 14.461 2.799 13.138 1.00 94.44 217 THR A N 1
ATOM 1757 C CA . THR A 1 217 ? 13.477 3.493 13.989 1.00 94.44 217 THR A CA 1
ATOM 1758 C C . THR A 1 217 ? 12.390 2.550 14.494 1.00 94.44 217 THR A C 1
ATOM 1760 O O . THR A 1 217 ? 11.933 2.688 15.628 1.00 94.44 217 THR A O 1
ATOM 1763 N N . LEU A 1 218 ? 11.965 1.595 13.664 1.00 95.00 218 LEU A N 1
ATOM 1764 C CA . LEU A 1 218 ? 10.863 0.686 13.967 1.00 95.00 218 LEU A CA 1
ATOM 1765 C C . LEU A 1 218 ? 11.319 -0.681 14.491 1.00 95.00 218 LEU A C 1
ATOM 1767 O O . LEU A 1 218 ? 10.471 -1.552 14.679 1.00 95.00 218 LEU A O 1
ATOM 1771 N N . THR A 1 219 ? 12.614 -0.872 14.766 1.00 96.25 219 THR A N 1
ATOM 1772 C CA . THR A 1 219 ? 13.201 -2.177 15.124 1.00 96.25 219 THR A CA 1
ATOM 1773 C C . THR A 1 219 ? 12.456 -2.866 16.266 1.00 96.25 219 THR A C 1
ATOM 1775 O O . THR A 1 219 ? 12.136 -4.046 16.150 1.00 96.25 219 THR A O 1
ATOM 1778 N N . ASP A 1 220 ? 12.091 -2.130 17.320 1.00 96.69 220 ASP A N 1
ATOM 1779 C CA . ASP A 1 220 ? 11.396 -2.686 18.493 1.00 96.69 220 ASP A CA 1
ATOM 1780 C C . ASP A 1 220 ? 9.980 -3.214 18.185 1.00 96.69 220 ASP A C 1
ATOM 1782 O O . ASP A 1 220 ? 9.416 -3.977 18.968 1.00 96.69 220 ASP A O 1
ATOM 1786 N N . TRP A 1 221 ? 9.405 -2.830 17.042 1.00 96.62 221 TRP A N 1
ATOM 1787 C CA . TRP A 1 221 ? 8.094 -3.281 16.570 1.00 96.62 221 TRP A CA 1
ATOM 1788 C C . TRP A 1 221 ? 8.191 -4.259 15.401 1.00 96.62 221 TRP A C 1
ATOM 1790 O O . TRP A 1 221 ? 7.161 -4.760 14.948 1.00 96.62 221 TRP A O 1
ATOM 1800 N N . ILE A 1 222 ? 9.377 -4.531 14.859 1.00 95.38 222 ILE A N 1
ATOM 1801 C CA . ILE A 1 222 ? 9.541 -5.515 13.787 1.00 95.38 222 ILE A CA 1
ATOM 1802 C C . ILE A 1 222 ? 9.518 -6.917 14.402 1.00 95.38 222 ILE A C 1
ATOM 1804 O O . ILE A 1 222 ? 10.164 -7.195 15.406 1.00 95.38 222 ILE A O 1
ATOM 1808 N N . ILE A 1 223 ? 8.742 -7.802 13.782 1.00 91.50 223 ILE A N 1
ATOM 1809 C CA . ILE A 1 223 ? 8.649 -9.220 14.133 1.00 91.50 223 ILE A CA 1
ATOM 1810 C C . ILE A 1 223 ? 9.064 -10.026 12.908 1.00 91.50 223 ILE A C 1
ATOM 1812 O O . ILE A 1 223 ? 8.684 -9.658 11.793 1.00 91.50 223 ILE A O 1
ATOM 1816 N N . GLU A 1 224 ? 9.858 -11.072 13.132 1.00 76.69 224 GLU A N 1
ATOM 1817 C CA . GLU A 1 224 ? 10.300 -12.027 12.104 1.00 76.69 224 GLU A CA 1
ATOM 1818 C C . GLU A 1 224 ? 9.220 -13.065 11.772 1.00 76.69 224 GLU A C 1
ATOM 1820 O O . GLU A 1 224 ? 8.504 -13.510 12.704 1.00 76.69 224 GLU A O 1
#

pLDDT: mean 84.19, std 16.05, range [42.25, 98.19]

Sequence (224 aa):
LDIDTKDAIKIDVKKHCFDNTDRADIFIEGHGGIWTFGKDEIFSQDWVDYVKETCPWLDVTGALIFWRAPGYQHPGAHIDVAPNDSPSRVEGVEYENNFHATNASDSMDKKDFYPVVSSYNWILDKGDDSAMTWFRPKADQNESELLELKKFTDAVHYDEVPLEKLDEIDRCTIGHDKLVMVRTNVLHNVDMGQQERWAISARCIMNWSTWDEAVDTLTDWIIE

Radius of gyration: 16.77 Å; chains: 1; bounding box: 43×37×42 Å

Foldseek 3Di:
DLQWCPQFWPDPVVVVCVVPVVQWPDDDPQAKTKHWAFSVHTTDPVSQVSCCVVAVQFNFGTKIKIKGHFPRFDQFWFFFAAAPLAPQHDPPADEDDAADPSRDDPSDDPNQQDDRFKWWKAWQDQPFPKKKWFWDFDPPDDRCVQPPQHYDDHHDDTSTRGCVRIDTDDIDDHHHTGTDIDGRRGTIDMGGHRHMTIMMTGGGRHDDHHNVCVCVSCVVVDDD

Secondary structure (DSSP, 8-state):
---B-TT-B-S-HHHHHHHTGGG-SEEETTTEEEEEEEHHHHB-HHHHHHHHHH-TT-EEEEEEEEEE-TT---SEEE-----TTSTTPPTT--------GGG--TT--GGGS---SEEEEEES-TT---EEEEEEE-TTS-HHHHS------SS--PPEEEGGGEEEEEEEEPPSSBPEEEE-SS-EEEE--SS-EEEEEEEEE---SSHHHHHHHHGGG---